Protein AF-0000000068949294 (afdb_homodimer)

Radius of gyration: 18.14 Å; Cα contacts (8 Å, |Δi|>4): 669; chains: 2; bounding box: 39×57×38 Å

Nearest PDB structures (foldseek):
  4mh4-assembly1_B  TM=9.906E-01  e=3.323E-23  Burkholderia cenocepacia J2315
  1n2f-assembly1_B  TM=9.267E-01  e=1.256E-17  Pseudomonas aeruginosa PAO1
  6ecy-assembly1_B  TM=9.446E-01  e=4.422E-17  Chromobacterium violaceum ATCC 12472
  6ebg-assembly2_C  TM=9.477E-01  e=6.452E-17  Chromobacterium violaceum
  1zb9-assembly1_B  TM=9.208E-01  e=2.509E-17  Xylella fastidiosa 9a5c

Secondary structure (DSSP, 8-state):
-PPPSEEEEEEEEEEE--SSSEEEEETTSS-EEEE--TTS--SSB-HHHHHHHHHHHHHHHHHHHHHHHHT-PPPTT-EEEEEEEEEEETTEEEEEEEEEEE-TTS-HHHHHHHHHHHHHH-HHHHHHTTTSEEEEEE-/-PPPSEEEEEEEEEEE--SSSEEEEETTSS-EEEE--TTS--SSB-HHHHHHHHHHHHHHHHHHHHHHHHT-PPPTT-EEEEEEEEEEETTEEEEEEEEEEE-TTS-HHHHHHHHHHHHHH-HHHHHHTTTSEEEEEE-

Structure (mmCIF, N/CA/C/O backbone):
data_AF-000000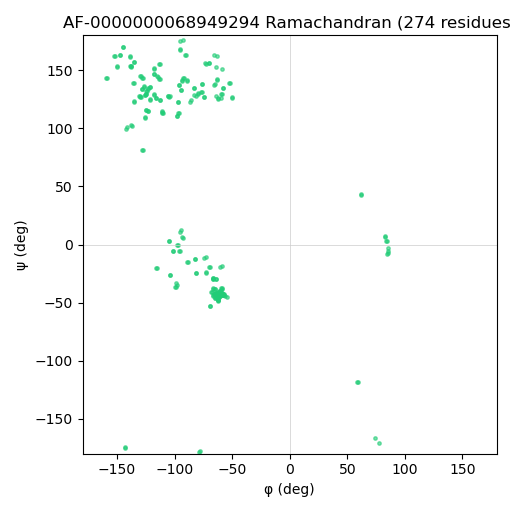0068949294-model_v1
#
loop_
_entity.id
_entity.type
_entity.pdbx_description
1 polymer 'Organic hydroperoxide resistance protein'
#
loop_
_atom_site.group_PDB
_atom_site.id
_atom_site.type_symbol
_atom_site.label_atom_id
_atom_site.label_alt_id
_atom_site.label_comp_id
_atom_site.label_asym_id
_atom_site.label_entity_id
_atom_site.label_seq_id
_atom_site.pdbx_PDB_ins_code
_atom_site.Cartn_x
_atom_site.Cartn_y
_atom_site.Cartn_z
_atom_site.occupancy
_atom_site.B_iso_or_equiv
_atom_site.auth_seq_id
_atom_site.auth_comp_id
_atom_site.auth_asym_id
_atom_site.auth_atom_id
_atom_site.pdbx_PDB_model_num
ATOM 1 N N . MET A 1 1 ? -5.824 -8.359 17.047 1 77.94 1 MET A N 1
ATOM 2 C CA . MET A 1 1 ? -6.164 -7.301 16.094 1 77.94 1 MET A CA 1
ATOM 3 C C . MET A 1 1 ? -7.594 -6.812 16.312 1 77.94 1 MET A C 1
ATOM 5 O O . MET A 1 1 ? -8.5 -7.617 16.531 1 77.94 1 MET A O 1
ATOM 9 N N . THR A 1 2 ? -7.684 -5.48 16.234 1 83.62 2 THR A N 1
ATOM 10 C CA . THR A 1 2 ? -9.008 -4.887 16.406 1 83.62 2 THR A CA 1
ATOM 11 C C . THR A 1 2 ? -9.844 -5.066 15.148 1 83.62 2 THR A C 1
ATOM 13 O O . THR A 1 2 ? -9.328 -4.945 14.039 1 83.62 2 THR A O 1
ATOM 16 N N . ARG A 1 3 ? -11.102 -5.406 15.398 1 90.62 3 ARG A N 1
ATOM 17 C CA . ARG A 1 3 ? -11.992 -5.633 14.266 1 90.62 3 ARG A CA 1
ATOM 18 C C . ARG A 1 3 ? -12.766 -4.367 13.914 1 90.62 3 ARG A C 1
ATOM 20 O O . ARG A 1 3 ? -13.203 -3.631 14.805 1 90.62 3 ARG A O 1
ATOM 27 N N . ILE A 1 4 ? -12.914 -4.168 12.625 1 96.75 4 ILE A N 1
ATOM 28 C CA . ILE A 1 4 ? -13.711 -3.055 12.125 1 96.75 4 ILE A CA 1
ATOM 29 C C . ILE A 1 4 ? -15.172 -3.252 12.516 1 96.75 4 ILE A C 1
ATOM 31 O O . ILE A 1 4 ? -15.727 -4.34 12.344 1 96.75 4 ILE A O 1
ATOM 35 N N . GLU A 1 5 ? -15.859 -2.166 12.961 1 97.38 5 GLU A N 1
ATOM 36 C CA . GLU A 1 5 ? -17.266 -2.18 13.336 1 97.38 5 GLU A CA 1
ATOM 37 C C . GLU A 1 5 ? -18.141 -1.628 12.219 1 97.38 5 GLU A C 1
ATOM 39 O O . GLU A 1 5 ? -19.297 -2.031 12.07 1 97.38 5 GLU A O 1
ATOM 44 N N . LYS A 1 6 ? -17.656 -0.661 11.547 1 98 6 LYS A N 1
ATOM 45 C CA . LYS A 1 6 ? -18.359 -0.013 10.445 1 98 6 LYS A CA 1
ATOM 46 C C . LYS A 1 6 ? -17.438 0.205 9.25 1 98 6 LYS A C 1
ATOM 48 O O . LYS A 1 6 ? -16.391 0.867 9.375 1 98 6 LYS A O 1
ATOM 53 N N . VAL A 1 7 ? -17.797 -0.333 8.094 1 98.25 7 VAL A N 1
ATOM 54 C CA . VAL A 1 7 ? -17.047 -0.08 6.867 1 98.25 7 VAL A CA 1
ATOM 55 C C . VAL A 1 7 ? -17.469 1.253 6.262 1 98.25 7 VAL A C 1
ATOM 57 O O . VAL A 1 7 ? -18.672 1.501 6.078 1 98.25 7 VAL A O 1
ATOM 60 N N . LEU A 1 8 ? -16.516 2.127 5.965 1 98.06 8 LEU A N 1
ATOM 61 C CA . LEU A 1 8 ? -16.797 3.441 5.395 1 98.06 8 LEU A CA 1
ATOM 62 C C . LEU A 1 8 ? -16.625 3.426 3.879 1 98.06 8 LEU A C 1
ATOM 64 O O . LEU A 1 8 ? -17.297 4.176 3.168 1 98.06 8 LEU A O 1
ATOM 68 N N . TYR A 1 9 ? -15.734 2.697 3.42 1 98.25 9 TYR A N 1
ATOM 69 C CA . TYR A 1 9 ? -15.375 2.643 2.008 1 98.25 9 TYR A CA 1
ATOM 70 C C . TYR A 1 9 ? -14.648 1.344 1.68 1 98.25 9 TYR A C 1
ATOM 72 O O . TYR A 1 9 ? -13.914 0.809 2.512 1 98.25 9 TYR A O 1
ATOM 80 N N . THR A 1 10 ? -14.891 0.761 0.491 1 98.75 10 THR A N 1
ATOM 81 C CA . THR A 1 10 ? -14.141 -0.385 -0.011 1 98.75 10 THR A CA 1
ATOM 82 C C . THR A 1 10 ? -13.508 -0.067 -1.362 1 98.75 10 THR A C 1
ATOM 84 O O . THR A 1 10 ? -14.211 0.211 -2.334 1 98.75 10 THR A O 1
ATOM 87 N N . GLY A 1 11 ? -12.195 -0.037 -1.401 1 98.5 11 GLY A N 1
ATOM 88 C CA . GLY A 1 11 ? -11.5 -0.009 -2.68 1 98.5 11 GLY A CA 1
ATOM 89 C C . GLY A 1 11 ? -11.469 -1.36 -3.369 1 98.5 11 GLY A C 1
ATOM 90 O O . GLY A 1 11 ? -11.164 -2.377 -2.738 1 98.5 11 GLY A O 1
ATOM 91 N N . LYS A 1 12 ? -11.805 -1.44 -4.613 1 98.62 12 LYS A N 1
ATOM 92 C CA . LYS A 1 12 ? -11.828 -2.678 -5.387 1 98.62 12 LYS A CA 1
ATOM 93 C C . LYS A 1 12 ? -10.977 -2.557 -6.648 1 98.62 12 LYS A C 1
ATOM 95 O O . LYS A 1 12 ? -11.133 -1.61 -7.418 1 98.62 12 LYS A O 1
ATOM 100 N N . VAL A 1 13 ? -10.094 -3.551 -6.824 1 98.31 13 VAL A N 1
ATOM 101 C CA . VAL A 1 13 ? -9.258 -3.535 -8.016 1 98.31 13 VAL A CA 1
ATOM 102 C C . VAL A 1 13 ? -9.148 -4.945 -8.594 1 98.31 13 VAL A C 1
ATOM 104 O O . VAL A 1 13 ? -9.336 -5.93 -7.875 1 98.31 13 VAL A O 1
ATOM 107 N N . HIS A 1 14 ? -8.914 -5.004 -9.844 1 97.75 14 HIS A N 1
ATOM 108 C CA . HIS A 1 14 ? -8.562 -6.219 -10.57 1 97.75 14 HIS A CA 1
ATOM 109 C C . HIS A 1 14 ? -7.152 -6.117 -11.156 1 97.75 14 HIS A C 1
ATOM 111 O O . HIS A 1 14 ? -6.812 -5.125 -11.797 1 97.75 14 HIS A O 1
ATOM 117 N N . ILE A 1 15 ? -6.355 -7.117 -10.828 1 95.75 15 ILE A N 1
ATOM 118 C CA . ILE A 1 15 ? -4.996 -7.156 -11.359 1 95.75 15 ILE A CA 1
ATOM 119 C C . ILE A 1 15 ? -4.777 -8.469 -12.109 1 95.75 15 ILE A C 1
ATOM 121 O O . ILE A 1 15 ? -5.094 -9.547 -11.594 1 95.75 15 ILE A O 1
ATOM 125 N N . SER A 1 16 ? -4.238 -8.391 -13.188 1 91.38 16 SER A N 1
ATOM 126 C CA . SER A 1 16 ? -3.898 -9.578 -13.961 1 91.38 16 SER A CA 1
ATOM 127 C C . SER A 1 16 ? -2.404 -9.641 -14.258 1 91.38 16 SER A C 1
ATOM 129 O O . SER A 1 16 ? -1.75 -8.602 -14.383 1 91.38 16 SER A O 1
ATOM 131 N N . ALA A 1 17 ? -1.779 -10.789 -14.109 1 72.12 17 ALA A N 1
ATOM 132 C CA . ALA A 1 17 ? -0.362 -11.055 -14.344 1 72.12 17 ALA A CA 1
ATOM 133 C C . ALA A 1 17 ? -0.054 -11.102 -15.836 1 72.12 17 ALA A C 1
ATOM 135 O O . ALA A 1 17 ? 1.113 -11.133 -16.234 1 72.12 17 ALA A O 1
ATOM 136 N N . GLY A 1 18 ? -1.081 -11.141 -16.641 1 59.66 18 GLY A N 1
ATOM 137 C CA . GLY A 1 18 ? -0.843 -11.523 -18.016 1 59.66 18 GLY A CA 1
ATOM 138 C C . GLY A 1 18 ? 0.032 -10.539 -18.766 1 59.66 18 GLY A C 1
ATOM 139 O O . GLY A 1 18 ? -0.168 -9.328 -18.672 1 59.66 18 GLY A O 1
ATOM 140 N N . GLY A 1 19 ? 1.195 -11.156 -19.438 1 49.06 19 GLY A N 1
ATOM 141 C CA . GLY A 1 19 ? 2.32 -10.688 -20.234 1 49.06 19 GLY A CA 1
ATOM 142 C C . GLY A 1 19 ? 3.416 -10.055 -19.406 1 49.06 19 GLY A C 1
ATOM 143 O O . GLY A 1 19 ? 3.598 -10.398 -18.234 1 49.06 19 GLY A O 1
ATOM 144 N N . ARG A 1 20 ? 4.469 -9.398 -19.938 1 46.19 20 ARG A N 1
ATOM 145 C CA . ARG A 1 20 ? 5.66 -8.758 -19.391 1 46.19 20 ARG A CA 1
ATOM 146 C C . ARG A 1 20 ? 5.285 -7.648 -18.422 1 46.19 20 ARG A C 1
ATOM 148 O O . ARG A 1 20 ? 6.07 -7.309 -17.531 1 46.19 20 ARG A O 1
ATOM 155 N N . ASP A 1 21 ? 4.039 -7.18 -18.516 1 62.72 21 ASP A N 1
ATOM 156 C CA . ASP A 1 21 ? 3.584 -5.988 -17.812 1 62.72 21 ASP A CA 1
ATOM 157 C C . ASP A 1 21 ? 2.152 -6.164 -17.312 1 62.72 21 ASP A C 1
ATOM 159 O O . ASP A 1 21 ? 1.275 -6.594 -18.062 1 62.72 21 ASP A O 1
ATOM 163 N N . GLY A 1 22 ? 1.917 -6.527 -15.891 1 84.19 22 GLY A N 1
ATOM 164 C CA . GLY A 1 22 ? 0.588 -6.613 -15.305 1 84.19 22 GLY A CA 1
ATOM 165 C C . GLY A 1 22 ? -0.19 -5.316 -15.398 1 84.19 22 GLY A C 1
ATOM 166 O O . GLY A 1 22 ? 0.357 -4.285 -15.797 1 84.19 22 GLY A O 1
ATOM 167 N N . GLU A 1 23 ? -1.441 -5.496 -15.461 1 93.19 23 GLU A N 1
ATOM 168 C CA . GLU A 1 23 ? -2.326 -4.332 -15.445 1 93.19 23 GLU A CA 1
ATOM 169 C C . GLU A 1 23 ? -3.242 -4.359 -14.219 1 93.19 23 GLU A C 1
ATOM 171 O O . GLU A 1 23 ? -3.617 -5.43 -13.742 1 93.19 23 GLU A O 1
ATOM 176 N N . ALA A 1 24 ? -3.502 -3.186 -13.789 1 95.88 24 ALA A N 1
ATOM 177 C CA . ALA A 1 24 ? -4.41 -3.016 -12.656 1 95.88 24 ALA A CA 1
ATOM 178 C C . ALA A 1 24 ? -5.539 -2.045 -13 1 95.88 24 ALA A C 1
ATOM 180 O O . ALA A 1 24 ? -5.297 -0.992 -13.602 1 95.88 24 ALA A O 1
ATOM 181 N N . HIS A 1 25 ? -6.746 -2.414 -12.617 1 96.88 25 HIS A N 1
ATOM 182 C CA . HIS A 1 25 ? -7.914 -1.568 -12.836 1 96.88 25 HIS A CA 1
ATOM 183 C C . HIS A 1 25 ? -8.805 -1.528 -11.594 1 96.88 25 HIS A C 1
ATOM 185 O O . HIS A 1 25 ? -9.008 -2.553 -10.938 1 96.88 25 HIS A O 1
ATOM 191 N N . SER A 1 26 ? -9.266 -0.332 -11.359 1 97.81 26 SER A N 1
ATOM 192 C CA . SER A 1 26 ? -10.281 -0.23 -10.312 1 97.81 26 SER A CA 1
ATOM 193 C C . SER A 1 26 ? -11.688 -0.366 -10.898 1 97.81 26 SER A C 1
ATOM 195 O O . SER A 1 26 ? -11.883 -0.196 -12.102 1 97.81 26 SER A O 1
ATOM 197 N N . ASP A 1 27 ? -12.617 -0.625 -10.039 1 96.94 27 ASP A N 1
ATOM 198 C CA . ASP A 1 27 ? -13.992 -0.849 -10.469 1 96.94 27 ASP A CA 1
ATOM 199 C C . ASP A 1 27 ? -14.656 0.458 -10.906 1 96.94 27 ASP A C 1
ATOM 201 O O . ASP A 1 27 ? -15.578 0.452 -11.727 1 96.94 27 ASP A O 1
ATOM 205 N N . ASP A 1 28 ? -14.164 1.576 -10.414 1 96.44 28 ASP A N 1
ATOM 206 C CA . ASP A 1 28 ? -14.773 2.865 -10.719 1 96.44 28 ASP A CA 1
ATOM 207 C C . ASP A 1 28 ? -14.039 3.568 -11.859 1 96.44 28 ASP A C 1
ATOM 209 O O . ASP A 1 28 ? -14.352 4.715 -12.195 1 96.44 28 ASP A O 1
ATOM 213 N N . GLY A 1 29 ? -12.992 2.932 -12.383 1 95.38 29 GLY A N 1
ATOM 214 C CA . GLY A 1 29 ? -12.297 3.449 -13.547 1 95.38 29 GLY A CA 1
ATOM 215 C C . GLY A 1 29 ? -11.273 4.52 -13.211 1 95.38 29 GLY A C 1
ATOM 216 O O . GLY A 1 29 ? -10.633 5.078 -14.094 1 95.38 29 GLY A O 1
ATOM 217 N N . ARG A 1 30 ? -11 4.801 -11.938 1 95.38 30 ARG A N 1
ATOM 218 C CA . ARG A 1 30 ? -10.133 5.898 -11.531 1 95.38 30 ARG A CA 1
ATOM 219 C C . ARG A 1 30 ? -8.68 5.445 -11.453 1 95.38 30 ARG A C 1
ATOM 221 O O . ARG A 1 30 ? -7.77 6.273 -11.359 1 95.38 30 ARG A O 1
ATOM 228 N N . LEU A 1 31 ? -8.508 4.199 -11.453 1 96.56 31 LEU A N 1
ATOM 229 C CA . LEU A 1 31 ? -7.172 3.619 -11.461 1 96.56 31 LEU A CA 1
ATOM 230 C C . LEU A 1 31 ? -7 2.656 -12.625 1 96.56 31 LEU A C 1
ATOM 232 O O . LEU A 1 31 ? -7.742 1.68 -12.75 1 96.56 31 LEU A O 1
ATOM 236 N N . ASN A 1 32 ? -6.168 2.906 -13.531 1 95.19 32 ASN A N 1
ATOM 237 C CA . ASN A 1 32 ? -5.715 2.117 -14.672 1 95.19 32 ASN A CA 1
ATOM 238 C C . ASN A 1 32 ? -4.203 2.221 -14.859 1 95.19 32 ASN A C 1
ATOM 240 O O . ASN A 1 32 ? -3.709 3.203 -15.414 1 95.19 32 ASN A O 1
ATOM 244 N N . LEU A 1 33 ? -3.498 1.178 -14.438 1 95.69 33 LEU A N 1
ATOM 245 C CA . LEU A 1 33 ? -2.043 1.26 -14.367 1 95.69 33 LEU A CA 1
ATOM 246 C C . LEU A 1 33 ? -1.396 0.065 -15.055 1 95.69 33 LEU A C 1
ATOM 248 O O . LEU A 1 33 ? -1.912 -1.054 -14.984 1 95.69 33 LEU A O 1
ATOM 252 N N . GLN A 1 34 ? -0.267 0.411 -15.648 1 94.31 34 GLN A N 1
ATOM 253 C CA . GLN A 1 34 ? 0.662 -0.652 -16.016 1 94.31 34 GLN A CA 1
ATOM 254 C C . GLN A 1 34 ? 1.635 -0.953 -14.883 1 94.31 34 GLN A C 1
ATOM 256 O O . GLN A 1 34 ? 2.121 -0.037 -14.211 1 94.31 34 GLN A O 1
ATOM 261 N N . LEU A 1 35 ? 1.891 -2.205 -14.742 1 95.31 35 LEU A N 1
ATOM 262 C CA . LEU A 1 35 ? 2.797 -2.619 -13.68 1 95.31 35 LEU A CA 1
ATOM 263 C C . LEU A 1 35 ? 4.07 -3.227 -14.258 1 95.31 35 LEU A C 1
ATOM 265 O O . LEU A 1 35 ? 4.043 -3.844 -15.32 1 95.31 35 LEU A O 1
ATOM 269 N N . SER A 1 36 ? 5.148 -2.979 -13.594 1 93.69 36 SER A N 1
ATOM 270 C CA . SER A 1 36 ? 6.441 -3.572 -13.914 1 93.69 36 SER A CA 1
ATOM 271 C C . SER A 1 36 ? 7.18 -4 -12.648 1 93.69 36 SER A C 1
ATOM 273 O O . SER A 1 36 ? 6.988 -3.414 -11.586 1 93.69 36 SER A O 1
ATOM 275 N N . SER A 1 37 ? 8.016 -4.969 -12.812 1 92.88 37 SER A N 1
ATOM 276 C CA . SER A 1 37 ? 8.82 -5.418 -11.688 1 92.88 37 SER A CA 1
ATOM 277 C C . SER A 1 37 ? 9.75 -4.309 -11.195 1 92.88 37 SER A C 1
ATOM 279 O O . SER A 1 37 ? 10.328 -3.574 -12 1 92.88 37 SER A O 1
ATOM 281 N N . PRO A 1 38 ? 9.914 -4.234 -9.922 1 93.31 38 PRO A N 1
ATOM 282 C CA . PRO A 1 38 ? 10.828 -3.221 -9.398 1 93.31 38 PRO A CA 1
ATOM 283 C C . PRO A 1 38 ? 12.242 -3.355 -9.953 1 93.31 38 PRO A C 1
ATOM 285 O O . PRO A 1 38 ? 12.781 -4.465 -10.039 1 93.31 38 PRO A O 1
ATOM 288 N N . GLY A 1 39 ? 12.781 -2.24 -10.336 1 89.5 39 GLY A N 1
ATOM 289 C CA . GLY A 1 39 ? 14.172 -2.217 -10.773 1 89.5 39 GLY A CA 1
ATOM 290 C C . GLY A 1 39 ? 14.344 -2.566 -12.242 1 89.5 39 GLY A C 1
ATOM 291 O O . GLY A 1 39 ? 15.461 -2.564 -12.758 1 89.5 39 GLY A O 1
ATOM 292 N N . THR A 1 40 ? 13.266 -2.939 -12.891 1 90.5 40 THR A N 1
ATOM 293 C CA . THR A 1 40 ? 13.359 -3.268 -14.305 1 90.5 40 THR A CA 1
ATOM 294 C C . THR A 1 40 ? 13.047 -2.045 -15.164 1 90.5 40 THR A C 1
ATOM 296 O O . THR A 1 40 ? 12.727 -0.978 -14.641 1 90.5 40 THR A O 1
ATOM 299 N N . LYS A 1 41 ? 13.195 -2.238 -16.516 1 88.69 41 LYS A N 1
ATOM 300 C CA . LYS A 1 41 ? 13.031 -1.107 -17.438 1 88.69 41 LYS A CA 1
ATOM 301 C C . LYS A 1 41 ? 11.617 -1.053 -18 1 88.69 41 LYS A C 1
ATOM 303 O O . LYS A 1 41 ? 11.344 -0.309 -18.938 1 88.69 41 LYS A O 1
ATOM 308 N N . GLY A 1 42 ? 10.758 -1.807 -17.469 1 88.88 42 GLY A N 1
ATOM 309 C CA . GLY A 1 42 ? 9.383 -1.773 -17.953 1 88.88 42 GLY A CA 1
ATOM 310 C C . GLY A 1 42 ? 8.711 -0.432 -17.734 1 88.88 42 GLY A C 1
ATOM 311 O O . GLY A 1 42 ? 9.141 0.359 -16.891 1 88.88 42 GLY A O 1
ATOM 312 N N . PRO A 1 43 ? 7.684 -0.162 -18.391 1 90.06 43 PRO A N 1
ATOM 313 C CA . PRO A 1 43 ? 7.055 1.161 -18.391 1 90.06 43 PRO A CA 1
ATOM 314 C C . PRO A 1 43 ? 6.148 1.382 -17.188 1 90.06 43 PRO A C 1
ATOM 316 O O . PRO A 1 43 ? 5.754 2.518 -16.906 1 90.06 43 PRO A O 1
ATOM 319 N N . GLY A 1 44 ? 5.836 0.426 -16.484 1 94.5 44 GLY A N 1
ATOM 320 C CA . GLY A 1 44 ? 4.816 0.545 -15.461 1 94.5 44 GLY A CA 1
ATOM 321 C C . GLY A 1 44 ? 5.383 0.833 -14.086 1 94.5 44 GLY A C 1
ATOM 322 O O . GLY A 1 44 ? 6.602 0.796 -13.891 1 94.5 44 GLY A O 1
ATOM 323 N N . THR A 1 45 ? 4.512 1.203 -13.164 1 96.5 45 THR A N 1
ATOM 324 C CA . THR A 1 45 ? 4.875 1.367 -11.758 1 96.5 45 THR A CA 1
ATOM 325 C C . THR A 1 45 ? 4.973 0.012 -11.062 1 96.5 45 THR A C 1
ATOM 327 O O . THR A 1 45 ? 4.859 -1.032 -11.711 1 96.5 45 THR A O 1
ATOM 330 N N . ASN A 1 46 ? 5.254 0.074 -9.727 1 96.69 46 ASN A N 1
ATOM 331 C CA . ASN A 1 46 ? 5.508 -1.152 -8.977 1 96.69 46 ASN A CA 1
ATOM 332 C C . ASN A 1 46 ? 4.973 -1.06 -7.551 1 96.69 46 ASN A C 1
ATOM 334 O O . ASN A 1 46 ? 4.547 0.01 -7.109 1 96.69 46 ASN A O 1
ATOM 338 N N . PRO A 1 47 ? 4.953 -2.174 -6.809 1 97.94 47 PRO A N 1
ATOM 339 C CA . PRO A 1 47 ? 4.336 -2.211 -5.48 1 97.94 47 PRO A CA 1
ATOM 340 C C . PRO A 1 47 ? 4.973 -1.22 -4.508 1 97.94 47 PRO A C 1
ATOM 342 O O . PRO A 1 47 ? 4.273 -0.628 -3.682 1 97.94 47 PRO A O 1
ATOM 345 N N . GLU A 1 48 ? 6.285 -1.013 -4.543 1 98.69 48 GLU A N 1
ATOM 346 C CA . GLU A 1 48 ? 6.957 -0.121 -3.604 1 98.69 48 GLU A CA 1
ATOM 347 C C . GLU A 1 48 ? 6.512 1.325 -3.801 1 98.69 48 GLU A C 1
ATOM 349 O O . GLU A 1 48 ? 6.238 2.033 -2.83 1 98.69 48 GLU A O 1
ATOM 354 N N . GLN A 1 49 ? 6.41 1.731 -5.098 1 98.56 49 GLN A N 1
ATOM 355 C CA . GLN A 1 49 ? 5.918 3.072 -5.402 1 98.56 49 GLN A CA 1
ATOM 356 C C . GLN A 1 49 ? 4.449 3.221 -5.012 1 98.56 49 GLN A C 1
ATOM 358 O O . GLN A 1 49 ? 4.035 4.273 -4.523 1 98.56 49 GLN A O 1
ATOM 363 N N . LEU A 1 50 ? 3.686 2.182 -5.215 1 98.5 50 LEU A N 1
ATOM 364 C CA . LEU A 1 50 ? 2.264 2.223 -4.891 1 98.5 50 LEU A CA 1
ATOM 365 C C . LEU A 1 50 ? 2.057 2.301 -3.381 1 98.5 50 LEU A C 1
ATOM 367 O O . LEU A 1 50 ? 1.192 3.041 -2.906 1 98.5 50 LEU A O 1
ATOM 371 N N . LEU A 1 51 ? 2.838 1.556 -2.568 1 98.69 51 LEU A N 1
ATOM 372 C CA . LEU A 1 51 ? 2.764 1.657 -1.115 1 98.69 51 LEU A CA 1
ATOM 373 C C . LEU A 1 51 ? 3.156 3.055 -0.647 1 98.69 51 LEU A C 1
ATOM 375 O O . LEU A 1 51 ? 2.465 3.654 0.178 1 98.69 51 LEU A O 1
ATOM 379 N N . ALA A 1 52 ? 4.246 3.564 -1.236 1 98.69 52 ALA A N 1
ATOM 380 C CA . ALA A 1 52 ? 4.699 4.91 -0.894 1 98.69 52 ALA A CA 1
ATOM 381 C C . ALA A 1 52 ? 3.604 5.941 -1.158 1 98.69 52 ALA A C 1
ATOM 383 O O . ALA A 1 52 ? 3.367 6.828 -0.336 1 98.69 52 ALA A O 1
ATOM 384 N N . THR A 1 53 ? 2.941 5.812 -2.254 1 97.94 53 THR A N 1
ATOM 385 C CA . THR A 1 53 ? 1.919 6.77 -2.664 1 97.94 53 THR A CA 1
ATOM 386 C C . THR A 1 53 ? 0.703 6.688 -1.746 1 9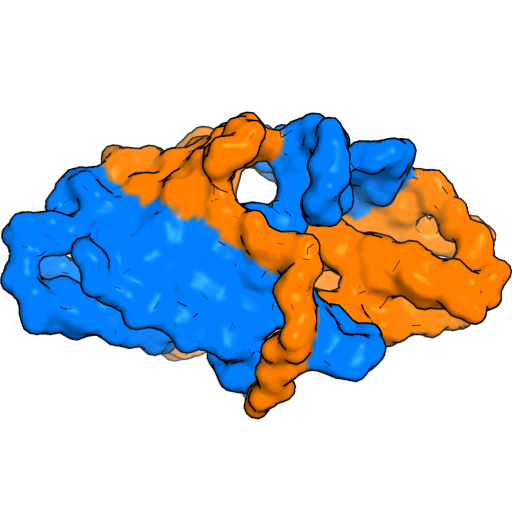7.94 53 THR A C 1
ATOM 388 O O . THR A 1 53 ? 0.278 7.695 -1.178 1 97.94 53 THR A O 1
ATOM 391 N N . GLY A 1 54 ? 0.169 5.473 -1.574 1 97.69 54 GLY A N 1
ATOM 392 C CA . GLY A 1 54 ? -1.008 5.297 -0.738 1 97.69 54 GLY A CA 1
ATOM 393 C C . GLY A 1 54 ? -0.788 5.727 0.7 1 97.69 54 GLY A C 1
ATOM 394 O O . GLY A 1 54 ? -1.633 6.402 1.287 1 97.69 54 GLY A O 1
ATOM 395 N N . TRP A 1 55 ? 0.378 5.363 1.228 1 98.06 55 TRP A N 1
ATOM 396 C CA . TRP A 1 55 ? 0.706 5.695 2.609 1 98.06 55 TRP A CA 1
ATOM 397 C C . TRP A 1 55 ? 0.853 7.203 2.785 1 98.06 55 TRP A C 1
ATOM 399 O O . TRP A 1 55 ? 0.315 7.781 3.734 1 98.06 55 TRP A O 1
ATOM 409 N N . SER A 1 56 ? 1.53 7.824 1.847 1 97.38 56 SER A N 1
ATOM 410 C CA . SER A 1 56 ? 1.729 9.266 1.929 1 97.38 56 SER A CA 1
ATOM 411 C C . SER A 1 56 ? 0.4 10.008 1.878 1 97.38 56 SER A C 1
ATOM 413 O O . SER A 1 56 ? 0.182 10.953 2.639 1 97.38 56 SER A O 1
ATOM 415 N N . ALA A 1 57 ? -0.479 9.602 0.991 1 95.88 57 ALA A N 1
ATOM 416 C CA . ALA A 1 57 ? -1.793 10.234 0.881 1 95.88 57 ALA A CA 1
ATOM 417 C C . ALA A 1 57 ? -2.59 10.07 2.172 1 95.88 57 ALA A C 1
ATOM 419 O O . ALA A 1 57 ? -3.182 11.031 2.668 1 95.88 57 ALA A O 1
ATOM 420 N N . CYS A 1 58 ? -2.6 8.859 2.662 1 96.56 58 CYS A N 1
ATOM 421 C CA . CYS A 1 58 ? -3.285 8.594 3.922 1 96.56 58 CYS A CA 1
ATOM 422 C C . CYS A 1 58 ? -2.684 9.414 5.055 1 96.56 58 CYS A C 1
ATOM 424 O O . CYS A 1 58 ? -3.406 9.922 5.914 1 96.56 58 CYS A O 1
ATOM 426 N N . PHE A 1 59 ? -1.36 9.531 5.098 1 97.44 59 PHE A N 1
ATOM 427 C CA . PHE A 1 59 ? -0.623 10.273 6.113 1 97.44 59 PHE A CA 1
ATOM 428 C C . PHE A 1 59 ? -0.998 11.75 6.086 1 97.44 59 PHE A C 1
ATOM 430 O O . PHE A 1 59 ? -1.231 12.352 7.133 1 97.44 59 PHE A O 1
ATOM 437 N N . ILE A 1 60 ? -1.063 12.305 4.922 1 96.56 60 ILE A N 1
ATOM 438 C CA . ILE A 1 60 ? -1.462 13.695 4.758 1 96.56 60 ILE A CA 1
ATOM 439 C C . ILE A 1 60 ? -2.887 13.891 5.27 1 96.56 60 ILE A C 1
ATOM 441 O O . ILE A 1 60 ? -3.182 14.883 5.941 1 96.56 60 ILE A O 1
ATOM 445 N N . GLY A 1 61 ? -3.752 12.922 4.949 1 95.12 61 GLY A N 1
ATOM 446 C CA . GLY A 1 61 ? -5.094 12.977 5.508 1 95.12 61 GLY A CA 1
ATOM 447 C C . GLY A 1 61 ? -5.105 12.961 7.023 1 95.12 61 GLY A C 1
ATOM 448 O O . GLY A 1 61 ? -5.863 13.711 7.648 1 95.12 61 GLY A O 1
ATOM 449 N N . ALA A 1 62 ? -4.285 12.125 7.605 1 96.25 62 ALA A N 1
ATOM 450 C CA . ALA A 1 62 ? -4.188 12.031 9.062 1 96.25 62 ALA A CA 1
ATOM 451 C C . ALA A 1 62 ? -3.654 13.336 9.656 1 96.25 62 ALA A C 1
ATOM 453 O O . ALA A 1 62 ? -4.098 13.758 10.727 1 96.25 62 ALA A O 1
ATOM 454 N N . ILE A 1 63 ? -2.697 13.953 8.961 1 97 63 ILE A N 1
ATOM 455 C CA . ILE A 1 63 ? -2.217 15.258 9.398 1 97 63 ILE A CA 1
ATOM 456 C C . ILE A 1 63 ? -3.367 16.266 9.375 1 97 63 ILE A C 1
ATOM 458 O O . ILE A 1 63 ? -3.516 17.062 10.305 1 97 63 ILE A O 1
ATOM 462 N N . GLY A 1 64 ? -4.176 16.234 8.305 1 95.5 64 GLY A N 1
ATOM 463 C CA . GLY A 1 64 ? -5.328 17.125 8.219 1 95.5 64 GLY A CA 1
ATOM 464 C C . GLY A 1 64 ? -6.289 16.969 9.383 1 95.5 64 GLY A C 1
ATOM 465 O O . GLY A 1 64 ? -6.754 17.953 9.953 1 95.5 64 GLY A O 1
ATOM 466 N N . LEU A 1 65 ? -6.559 15.773 9.75 1 95.62 65 LEU A N 1
ATOM 467 C CA . LEU A 1 65 ? -7.457 15.5 10.875 1 95.62 65 LEU A CA 1
ATOM 468 C C . LEU A 1 65 ? -6.859 16.016 12.18 1 95.62 65 LEU A C 1
ATOM 470 O O . LEU A 1 65 ? -7.562 16.625 12.984 1 95.62 65 LEU A O 1
ATOM 474 N N . ALA A 1 66 ? -5.629 15.734 12.391 1 97.12 66 ALA A N 1
ATOM 475 C CA . ALA A 1 66 ? -4.941 16.203 13.586 1 97.12 66 ALA A CA 1
ATOM 476 C C . ALA A 1 66 ? -4.957 17.734 13.672 1 97.12 66 ALA A C 1
ATOM 478 O O . ALA A 1 66 ? -5.203 18.297 14.734 1 97.12 66 ALA A O 1
ATOM 479 N N . ALA A 1 67 ? -4.695 18.344 12.539 1 97.56 67 ALA A N 1
ATOM 480 C CA . ALA A 1 67 ? -4.668 19.797 12.477 1 97.56 67 ALA A CA 1
ATOM 481 C C . ALA A 1 67 ? -6.031 20.391 12.836 1 97.56 67 ALA A C 1
ATOM 483 O O . ALA A 1 67 ? -6.109 21.406 13.531 1 97.56 67 ALA A O 1
ATOM 484 N N . GLY A 1 68 ? -7.059 19.797 12.297 1 97.25 68 GLY A N 1
ATOM 485 C CA . GLY A 1 68 ? -8.398 20.219 12.664 1 97.25 68 GLY A CA 1
ATOM 486 C C . GLY A 1 68 ? -8.656 20.188 14.156 1 97.25 68 GLY A C 1
ATOM 487 O O . GLY A 1 68 ? -9.164 21.141 14.734 1 97.25 68 GLY A O 1
ATOM 488 N N . LYS A 1 69 ? -8.258 19.141 14.805 1 96.75 69 LYS A N 1
ATOM 489 C CA . LYS A 1 69 ? -8.445 18.953 16.25 1 96.75 69 LYS A CA 1
ATOM 490 C C . LYS A 1 69 ? -7.621 19.953 17.047 1 96.75 69 LYS A C 1
ATOM 492 O O . LYS A 1 69 ? -8.031 20.391 18.125 1 96.75 69 LYS A O 1
ATOM 497 N N . MET A 1 70 ? -6.508 20.344 16.469 1 96.75 70 MET A N 1
ATOM 498 C CA . MET A 1 70 ? -5.582 21.234 17.156 1 96.75 70 MET A CA 1
ATOM 499 C C . MET A 1 70 ? -5.824 22.688 16.75 1 96.75 70 MET A C 1
ATOM 501 O O . MET A 1 70 ? -5.125 23.594 17.203 1 96.75 70 MET A O 1
ATOM 505 N N . ASN A 1 71 ? -6.734 22.875 15.773 1 97.12 71 ASN A N 1
ATOM 506 C CA . ASN A 1 71 ? -7.051 24.203 15.258 1 97.12 71 ASN A CA 1
ATOM 507 C C . ASN A 1 71 ? -5.828 24.859 14.633 1 97.12 71 ASN A C 1
ATOM 509 O O . ASN A 1 71 ? -5.512 26.016 14.938 1 97.12 71 ASN A O 1
ATOM 513 N N . VAL A 1 72 ? -5.117 24.109 13.891 1 97 72 VAL A N 1
ATOM 514 C CA . VAL A 1 72 ? -3.955 24.578 13.133 1 97 72 VAL A CA 1
ATOM 515 C C . VAL A 1 72 ? -4.305 24.672 11.648 1 97 72 VAL A C 1
ATOM 517 O O . VAL A 1 72 ? -4.863 23.734 11.078 1 97 72 VAL A O 1
ATOM 520 N N . LYS A 1 73 ? -4.035 25.828 11.07 1 95.88 73 LYS A N 1
ATOM 521 C CA . LYS A 1 73 ? -4.168 25.953 9.617 1 95.88 73 LYS A CA 1
ATOM 522 C C . LYS A 1 73 ? -2.951 25.375 8.906 1 95.88 73 LYS A C 1
ATOM 524 O O . LYS A 1 73 ? -1.816 25.766 9.18 1 95.88 73 LYS A O 1
ATOM 529 N N . LEU A 1 74 ? -3.209 24.531 7.938 1 95.31 74 LEU A N 1
ATOM 530 C CA . LEU A 1 74 ? -2.113 23.875 7.234 1 95.31 74 LEU A CA 1
ATOM 531 C C . LEU A 1 74 ? -1.703 24.672 6 1 95.31 74 LEU A C 1
ATOM 533 O O . LEU A 1 74 ? -2.553 25.25 5.32 1 95.31 74 LEU A O 1
ATOM 537 N N . PRO A 1 75 ? -0.47 24.688 5.734 1 93.88 75 PRO A N 1
ATOM 538 C CA . PRO A 1 75 ? -0.017 25.344 4.504 1 93.88 75 PRO A CA 1
ATOM 539 C C . PRO A 1 75 ? -0.417 24.578 3.244 1 93.88 75 PRO A C 1
ATOM 541 O O . PRO A 1 75 ? -0.502 23.344 3.264 1 93.88 75 PRO A O 1
ATOM 544 N N . ALA A 1 76 ? -0.49 25.266 2.143 1 90.56 76 ALA A N 1
ATOM 545 C CA . ALA A 1 76 ? -0.806 24.672 0.847 1 90.56 76 ALA A CA 1
ATOM 546 C C . ALA A 1 76 ? 0.344 23.812 0.347 1 90.56 76 ALA A C 1
ATOM 548 O O . ALA A 1 76 ? 0.139 22.906 -0.469 1 90.56 76 ALA A O 1
ATOM 549 N N . GLU A 1 77 ? 1.543 24.016 0.883 1 92.62 77 GLU A N 1
ATOM 550 C CA . GLU A 1 77 ? 2.748 23.359 0.387 1 92.62 77 GLU A CA 1
ATOM 551 C C . GLU A 1 77 ? 3.023 22.062 1.151 1 92.62 77 GLU A C 1
ATOM 553 O O . GLU A 1 77 ? 4.062 21.422 0.955 1 92.62 77 GLU A O 1
ATOM 558 N N . LEU A 1 78 ? 2.137 21.656 2.035 1 96.06 78 LEU A N 1
ATOM 559 C CA . LEU A 1 78 ? 2.293 20.375 2.709 1 96.06 78 LEU A CA 1
ATOM 560 C C . LEU A 1 78 ? 2.557 19.266 1.699 1 96.06 78 LEU A C 1
ATOM 562 O O . LEU A 1 78 ? 1.841 19.141 0.702 1 96.06 78 LEU A O 1
ATOM 566 N N . SER A 1 79 ? 3.654 18.531 1.94 1 97 79 SER A N 1
ATOM 567 C CA . SER A 1 79 ? 4.02 17.438 1.029 1 97 79 SER A CA 1
ATOM 568 C C . SER A 1 79 ? 4.789 16.344 1.755 1 97 79 SER A C 1
ATOM 570 O O . SER A 1 79 ? 5.23 16.531 2.891 1 97 79 SER A O 1
ATOM 572 N N . VAL A 1 80 ? 4.836 15.234 1.157 1 97.75 80 VAL A N 1
ATOM 573 C CA . VAL A 1 80 ? 5.602 14.094 1.657 1 97.75 80 VAL A CA 1
ATOM 574 C C . VAL A 1 80 ? 6.492 13.539 0.548 1 97.75 80 VAL A C 1
ATOM 576 O O . VAL A 1 80 ? 6.031 13.32 -0.575 1 97.75 80 VAL A O 1
ATOM 579 N N . ASP A 1 81 ? 7.773 13.398 0.807 1 98.38 81 ASP A N 1
ATOM 580 C CA . ASP A 1 81 ? 8.672 12.547 0.036 1 98.38 81 ASP A CA 1
ATOM 581 C C . ASP A 1 81 ? 8.844 11.188 0.705 1 98.38 81 ASP A C 1
ATOM 583 O O . ASP A 1 81 ? 9.438 11.086 1.783 1 98.38 81 ASP A O 1
ATOM 587 N N . ALA A 1 82 ? 8.352 10.18 0.063 1 98.62 82 ALA A N 1
ATOM 588 C CA . ALA A 1 82 ? 8.383 8.852 0.664 1 98.62 82 ALA A CA 1
ATOM 589 C C . ALA A 1 82 ? 9.312 7.918 -0.105 1 98.62 82 ALA A C 1
ATOM 591 O O . ALA A 1 82 ? 9.43 8.016 -1.328 1 98.62 82 ALA A O 1
ATOM 592 N N . GLU A 1 83 ? 9.977 7.105 0.614 1 98.81 83 GLU A N 1
ATOM 593 C CA . GLU A 1 83 ? 10.812 6.027 0.091 1 98.81 83 GLU A CA 1
ATOM 594 C C . GLU A 1 83 ? 10.414 4.684 0.698 1 98.81 83 GLU A C 1
ATOM 596 O O . GLU A 1 83 ? 10.305 4.559 1.919 1 98.81 83 GLU A O 1
ATOM 601 N N . VAL A 1 84 ? 10.188 3.695 -0.119 1 98.88 84 VAL A N 1
ATOM 602 C CA . VAL A 1 84 ? 9.93 2.328 0.317 1 98.88 84 VAL A CA 1
ATOM 603 C C . VAL A 1 84 ? 10.969 1.389 -0.289 1 98.88 84 VAL A C 1
ATOM 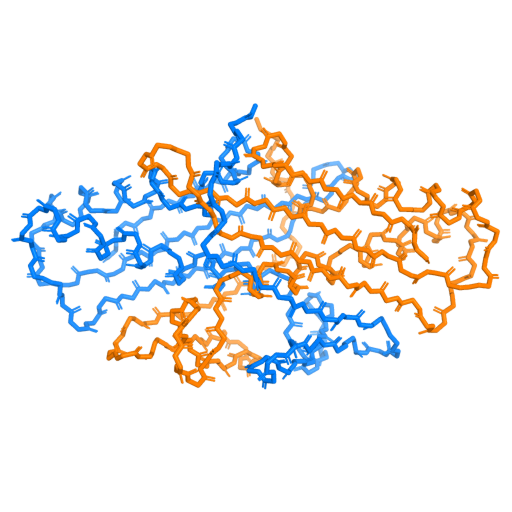605 O O . VAL A 1 84 ? 11.125 1.327 -1.511 1 98.88 84 VAL A O 1
ATOM 608 N N . ASP A 1 85 ? 11.617 0.679 0.549 1 98.75 85 ASP A N 1
ATOM 609 C CA . ASP A 1 85 ? 12.617 -0.289 0.109 1 98.75 85 ASP A CA 1
ATOM 610 C C . ASP A 1 85 ? 12.023 -1.691 0.015 1 98.75 85 ASP A C 1
ATOM 612 O O . ASP A 1 85 ? 11.242 -2.102 0.883 1 98.75 85 ASP A O 1
ATOM 616 N N . LEU A 1 86 ? 12.375 -2.326 -1.011 1 98.69 86 LEU A N 1
ATOM 617 C CA . LEU A 1 86 ? 12.375 -3.783 -1.069 1 98.69 86 LEU A CA 1
ATOM 618 C C . LEU A 1 86 ? 13.766 -4.34 -0.787 1 98.69 86 LEU A C 1
ATOM 620 O O . LEU A 1 86 ? 14.742 -3.932 -1.42 1 98.69 86 LEU A O 1
ATOM 624 N N . GLY A 1 87 ? 13.82 -5.172 0.231 1 98.06 87 GLY A N 1
ATOM 625 C CA . GLY A 1 87 ? 15.117 -5.734 0.572 1 98.06 87 GLY A CA 1
ATOM 626 C C . GLY A 1 87 ? 15.047 -7.18 1.025 1 98.06 87 GLY A C 1
ATOM 627 O O . GLY A 1 87 ? 14 -7.824 0.896 1 98.06 87 GLY A O 1
ATOM 628 N N . MET A 1 88 ? 16.281 -7.656 1.471 1 97.81 88 MET A N 1
ATOM 629 C CA . MET A 1 88 ? 16.375 -9.055 1.894 1 97.81 88 MET A CA 1
ATOM 630 C C . MET A 1 88 ? 17 -9.164 3.281 1 97.81 88 MET A C 1
ATOM 632 O O . MET A 1 88 ? 17.859 -8.359 3.643 1 97.81 88 MET A O 1
ATOM 636 N N . ALA A 1 89 ? 16.5 -10.109 4.047 1 96.44 89 ALA A N 1
ATOM 637 C CA . ALA A 1 89 ? 17.141 -10.688 5.227 1 96.44 89 ALA A CA 1
ATOM 638 C C . ALA A 1 89 ? 17.219 -12.211 5.109 1 96.44 89 ALA A C 1
ATOM 640 O O . ALA A 1 89 ? 16.203 -12.898 5.219 1 96.44 89 ALA A O 1
ATOM 641 N N . GLY A 1 90 ? 18.438 -12.734 4.926 1 95.56 90 GLY A N 1
ATOM 642 C CA . GLY A 1 90 ? 18.5 -14.117 4.48 1 95.56 90 GLY A CA 1
ATOM 643 C C . GLY A 1 90 ? 17.781 -14.359 3.164 1 95.56 90 GLY A C 1
ATOM 644 O O . GLY A 1 90 ? 18.047 -13.68 2.172 1 95.56 90 GLY A O 1
ATOM 645 N N . GLU A 1 91 ? 16.766 -15.195 3.205 1 94.88 91 GLU A N 1
ATOM 646 C CA . GLU A 1 91 ? 16.031 -15.508 1.979 1 94.88 91 GLU A CA 1
ATOM 647 C C . GLU A 1 91 ? 14.688 -14.797 1.943 1 94.88 91 GLU A C 1
ATOM 649 O O . GLU A 1 91 ? 13.914 -14.969 0.996 1 94.88 91 GLU A O 1
ATOM 654 N N . ALA A 1 92 ? 14.492 -14.016 2.953 1 96.62 92 ALA A N 1
ATOM 655 C CA . ALA A 1 92 ? 13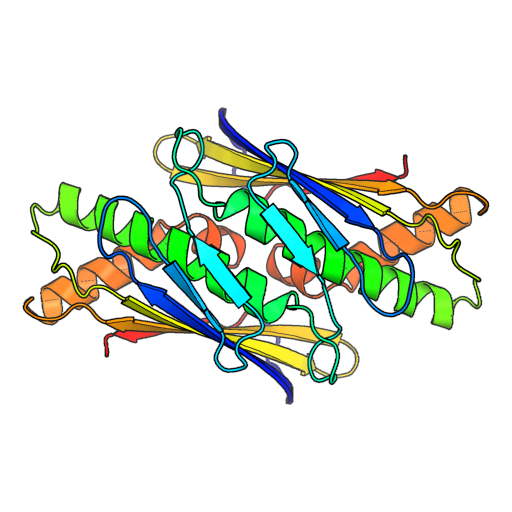.188 -13.383 3.064 1 96.62 92 ALA A CA 1
ATOM 656 C C . ALA A 1 92 ? 13.195 -11.992 2.439 1 96.62 92 ALA A C 1
ATOM 658 O O . ALA A 1 92 ? 14.141 -11.227 2.629 1 96.62 92 ALA A O 1
ATOM 659 N N . TYR A 1 93 ? 12.219 -11.719 1.652 1 97.56 93 TYR A N 1
ATOM 660 C CA . TYR A 1 93 ? 11.984 -10.367 1.16 1 97.56 93 TYR A CA 1
ATOM 661 C C . TYR A 1 93 ? 11.203 -9.547 2.176 1 97.56 93 TYR A C 1
ATOM 663 O O . TYR A 1 93 ? 10.234 -10.039 2.768 1 97.56 93 TYR A O 1
ATOM 671 N N . LEU A 1 94 ? 11.633 -8.32 2.408 1 98.25 94 LEU A N 1
ATOM 672 C CA . LEU A 1 94 ? 11.039 -7.441 3.406 1 98.25 94 LEU A CA 1
ATOM 673 C C . LEU A 1 94 ? 10.93 -6.016 2.879 1 98.25 94 LEU A C 1
ATOM 675 O O . LEU A 1 94 ? 11.602 -5.652 1.911 1 98.25 94 LEU A O 1
ATOM 679 N N . LEU A 1 95 ? 10.086 -5.234 3.518 1 98.69 95 LEU A N 1
ATOM 680 C CA . LEU A 1 95 ? 9.945 -3.816 3.207 1 98.69 95 LEU A CA 1
ATOM 681 C C . LEU A 1 95 ? 10.445 -2.957 4.363 1 98.69 95 LEU A C 1
ATOM 683 O O . LEU A 1 95 ? 10.477 -3.408 5.512 1 98.69 95 LEU A O 1
ATOM 687 N N . GLN A 1 96 ? 10.828 -1.826 4.137 1 98.62 96 GLN A N 1
ATOM 688 C CA . GLN A 1 96 ? 11.023 -0.737 5.086 1 98.62 96 GLN A CA 1
ATOM 689 C C . GLN A 1 96 ? 10.734 0.616 4.441 1 98.62 96 GLN A C 1
ATOM 691 O O . GLN A 1 96 ? 10.695 0.728 3.215 1 98.62 96 GLN A O 1
ATOM 696 N N . ALA A 1 97 ? 10.539 1.659 5.258 1 98.75 97 ALA A N 1
ATOM 697 C CA . ALA A 1 97 ? 10.047 2.895 4.656 1 98.75 97 ALA A CA 1
ATOM 698 C C . ALA A 1 97 ? 10.539 4.117 5.426 1 98.75 97 ALA A C 1
ATOM 700 O O . ALA A 1 97 ? 10.828 4.031 6.621 1 98.75 97 ALA A O 1
ATOM 701 N N . ARG A 1 98 ? 10.633 5.211 4.695 1 98.81 98 ARG A N 1
ATOM 702 C CA . ARG A 1 98 ? 10.875 6.551 5.215 1 98.81 98 ARG A CA 1
ATOM 703 C C . ARG A 1 98 ? 9.875 7.551 4.656 1 98.81 98 ARG A C 1
ATOM 705 O O . ARG A 1 98 ? 9.68 7.633 3.439 1 98.81 98 ARG A O 1
ATOM 712 N N . LEU A 1 99 ? 9.258 8.25 5.547 1 98.69 99 LEU A N 1
ATOM 713 C CA . LEU A 1 99 ? 8.406 9.375 5.18 1 98.69 99 LEU A CA 1
ATOM 714 C C . LEU A 1 99 ? 9.039 10.695 5.602 1 98.69 99 LEU A C 1
ATOM 716 O O . LEU A 1 99 ? 9.203 10.961 6.793 1 98.69 99 LEU A O 1
ATOM 720 N N . ASN A 1 100 ? 9.406 11.484 4.602 1 98.81 100 ASN A N 1
ATOM 721 C CA . ASN A 1 100 ? 9.891 12.836 4.844 1 98.81 100 ASN A CA 1
ATOM 722 C C . ASN A 1 100 ? 8.789 13.867 4.637 1 98.81 100 ASN A C 1
ATOM 724 O O . ASN A 1 100 ? 8.398 14.148 3.504 1 98.81 100 ASN A O 1
ATOM 728 N N . VAL A 1 101 ? 8.359 14.477 5.707 1 98.38 101 VAL A N 1
ATOM 729 C CA . VAL A 1 101 ? 7.164 15.32 5.715 1 98.38 101 VAL A CA 1
ATOM 730 C C . VAL A 1 101 ? 7.574 16.797 5.758 1 98.38 101 VAL A C 1
ATOM 732 O O . VAL A 1 101 ? 8.383 17.188 6.598 1 98.38 101 VAL A O 1
ATOM 735 N N . HIS A 1 102 ? 7.02 17.5 4.816 1 97.81 102 HIS A N 1
ATOM 736 C CA . HIS A 1 102 ? 7.266 18.922 4.707 1 97.81 102 HIS A CA 1
ATOM 737 C C . HIS A 1 102 ? 6.016 19.734 5.055 1 97.81 102 HIS A C 1
ATOM 739 O O . HIS A 1 102 ? 5 19.641 4.359 1 97.81 102 HIS A O 1
ATOM 745 N N . ILE A 1 103 ? 6.066 20.484 6.148 1 96.94 103 ILE A N 1
ATOM 746 C CA . ILE A 1 103 ? 4.988 21.375 6.578 1 96.94 103 ILE A CA 1
ATOM 747 C C . ILE A 1 103 ? 5.535 22.781 6.82 1 96.94 103 ILE A C 1
ATOM 749 O O . ILE A 1 103 ? 5.68 23.203 7.969 1 96.94 103 ILE A O 1
ATOM 753 N N . PRO A 1 104 ? 5.715 23.578 5.812 1 95.88 104 PRO A N 1
ATOM 754 C CA . PRO A 1 104 ? 6.352 24.875 6 1 95.88 104 PRO A CA 1
ATOM 755 C C . PRO A 1 104 ? 5.438 25.891 6.688 1 95.88 104 PRO A C 1
ATOM 757 O O . PRO A 1 104 ? 4.211 25.734 6.66 1 95.88 104 PRO A O 1
ATOM 760 N N . GLY A 1 105 ? 6.012 26.859 7.316 1 95.56 105 GLY A N 1
ATOM 761 C CA . GLY A 1 105 ? 5.277 28.016 7.805 1 95.56 105 GLY A CA 1
ATOM 762 C C . GLY A 1 105 ? 4.629 27.797 9.156 1 95.56 105 GLY A C 1
ATOM 763 O O . GLY A 1 105 ? 3.877 28.641 9.641 1 95.56 105 GLY A O 1
ATOM 764 N N . ILE A 1 106 ? 4.871 26.625 9.703 1 95.12 106 ILE A N 1
ATOM 765 C CA . ILE A 1 106 ? 4.312 26.344 11.016 1 95.12 106 ILE A CA 1
ATOM 766 C C . ILE A 1 106 ? 5.445 26.109 12.016 1 95.12 106 ILE A C 1
ATOM 768 O O . ILE A 1 106 ? 6.551 25.719 11.633 1 95.12 106 ILE A O 1
ATOM 772 N N . ASP A 1 107 ? 5.098 26.438 13.266 1 97.19 107 ASP A N 1
ATOM 773 C CA . ASP A 1 107 ? 6.059 26.172 14.336 1 97.19 107 ASP A CA 1
ATOM 774 C C . ASP A 1 107 ? 6.527 24.719 14.297 1 97.19 107 ASP A C 1
ATOM 776 O O . ASP A 1 107 ? 5.723 23.812 14.117 1 97.19 107 ASP A O 1
ATOM 780 N N . ARG A 1 108 ? 7.805 24.516 14.516 1 97.69 108 ARG A N 1
ATOM 781 C CA . ARG A 1 108 ? 8.391 23.188 14.367 1 97.69 108 ARG A CA 1
ATOM 782 C C . ARG A 1 108 ? 7.797 22.203 15.375 1 97.69 108 ARG A C 1
ATOM 784 O O . ARG A 1 108 ? 7.562 21.047 15.047 1 97.69 108 ARG A O 1
ATOM 791 N N . GLU A 1 109 ? 7.617 22.625 16.609 1 98.19 109 GLU A N 1
ATOM 792 C CA . GLU A 1 109 ? 7.062 21.75 17.625 1 98.19 109 GLU A CA 1
ATOM 793 C C . GLU A 1 109 ? 5.641 21.328 17.281 1 98.19 109 GLU A C 1
ATOM 795 O O . GLU A 1 109 ? 5.262 20.172 17.484 1 98.19 109 GLU A O 1
ATOM 800 N N . VAL A 1 110 ? 4.93 22.297 16.812 1 98.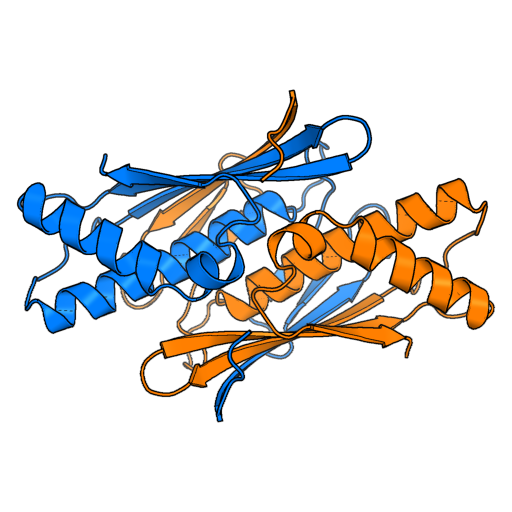38 110 VAL A N 1
ATOM 801 C CA . VAL A 1 110 ? 3.564 22.016 16.391 1 98.38 110 VAL A CA 1
ATOM 802 C C . VAL A 1 110 ? 3.584 21.047 15.203 1 98.38 110 VAL A C 1
ATOM 804 O O . VAL A 1 110 ? 2.836 20.062 15.188 1 98.38 110 VAL A O 1
ATOM 807 N N . ALA A 1 111 ? 4.469 21.297 14.227 1 98.5 111 ALA A N 1
ATOM 808 C CA . ALA A 1 111 ? 4.602 20.422 13.062 1 98.5 111 ALA A CA 1
ATOM 809 C C . ALA A 1 111 ? 4.969 19 13.477 1 98.5 111 ALA A C 1
ATOM 811 O O . ALA A 1 111 ? 4.414 18.031 12.961 1 98.5 111 ALA A O 1
ATOM 812 N N . GLN A 1 112 ? 5.887 18.906 14.43 1 98.69 112 GLN A N 1
ATOM 813 C CA . GLN A 1 112 ? 6.297 17.594 14.922 1 98.69 112 GLN A CA 1
ATOM 814 C C . GLN A 1 112 ? 5.133 16.875 15.594 1 98.69 112 GLN A C 1
ATOM 816 O O . GLN A 1 112 ? 4.957 15.664 15.398 1 98.69 112 GLN A O 1
ATOM 821 N N . ALA A 1 113 ? 4.367 17.594 16.375 1 98.69 113 ALA A N 1
ATOM 822 C CA . ALA A 1 113 ? 3.207 16.984 17.031 1 98.69 113 ALA A CA 1
ATOM 823 C C . ALA A 1 113 ? 2.209 16.453 16 1 98.69 113 ALA A C 1
ATOM 825 O O . ALA A 1 113 ? 1.616 15.398 16.188 1 98.69 113 ALA A O 1
ATOM 826 N N . LEU A 1 114 ? 2 17.219 14.906 1 98.5 114 LEU A N 1
ATOM 827 C CA . LEU A 1 114 ? 1.111 16.781 13.836 1 98.5 114 LEU A CA 1
ATOM 828 C C . LEU A 1 114 ? 1.617 15.5 13.195 1 98.5 114 LEU A C 1
ATOM 830 O O . LEU A 1 114 ? 0.845 14.562 12.984 1 98.5 114 LEU A O 1
ATOM 834 N N . VAL A 1 115 ? 2.916 15.43 12.93 1 98.75 115 VAL A N 1
ATOM 835 C CA . VAL A 1 115 ? 3.514 14.258 12.289 1 98.75 115 VAL A CA 1
ATOM 836 C C . VAL A 1 115 ? 3.393 13.047 13.211 1 98.75 115 VAL A C 1
ATOM 838 O O . VAL A 1 115 ? 3.002 11.961 12.773 1 98.75 115 VAL A O 1
ATOM 841 N N . ASP A 1 116 ? 3.66 13.234 14.539 1 98.69 116 ASP A N 1
ATOM 842 C CA . ASP A 1 116 ? 3.57 12.141 15.508 1 98.69 116 ASP A CA 1
ATOM 843 C C . ASP A 1 116 ? 2.137 11.633 15.625 1 98.69 116 ASP A C 1
ATOM 845 O O . ASP A 1 116 ? 1.904 10.422 15.664 1 98.69 116 ASP A O 1
ATOM 849 N N . THR A 1 117 ? 1.236 12.57 15.68 1 98.56 117 THR A N 1
ATOM 850 C CA . THR A 1 117 ? -0.17 12.203 15.789 1 98.56 117 THR A CA 1
ATOM 851 C C . THR A 1 117 ? -0.634 11.461 14.539 1 98.56 117 THR A C 1
ATOM 853 O O . THR A 1 117 ? -1.34 10.453 14.633 1 98.56 117 THR A O 1
ATOM 856 N N . ALA A 1 118 ? -0.216 11.953 13.375 1 97.81 118 ALA A N 1
ATOM 857 C CA . ALA A 1 118 ? -0.58 11.312 12.117 1 97.81 118 ALA A CA 1
ATOM 858 C C . ALA A 1 118 ? -0.053 9.883 12.062 1 97.81 118 ALA A C 1
ATOM 860 O O . ALA A 1 118 ? -0.764 8.969 11.633 1 97.81 118 ALA A O 1
ATOM 861 N N . HIS A 1 119 ? 1.207 9.664 12.508 1 98.62 119 HIS A N 1
ATOM 862 C CA . HIS A 1 119 ? 1.785 8.32 12.484 1 98.62 119 HIS A CA 1
ATOM 863 C C . HIS A 1 119 ? 1.018 7.375 13.406 1 98.62 119 HIS A C 1
ATOM 865 O O . HIS A 1 119 ? 0.855 6.195 13.086 1 98.62 119 HIS A O 1
ATOM 871 N N . ARG A 1 120 ? 0.421 7.883 14.469 1 97.94 120 ARG A N 1
ATOM 872 C CA . ARG A 1 120 ? -0.308 7.062 15.43 1 97.94 120 ARG A CA 1
ATOM 873 C C . ARG A 1 120 ? -1.713 6.75 14.93 1 97.94 120 ARG A C 1
ATOM 875 O O . ARG A 1 120 ? -2.281 5.711 15.266 1 97.94 120 ARG A O 1
ATOM 882 N N . THR A 1 121 ? -2.201 7.598 14.07 1 98.06 121 THR A N 1
ATOM 883 C CA . THR A 1 121 ? -3.633 7.488 13.812 1 98.06 121 THR A CA 1
ATOM 884 C C . THR A 1 121 ? -3.889 7.094 12.359 1 98.06 121 THR A C 1
ATOM 886 O O . THR A 1 121 ? -4.988 6.656 12.016 1 98.06 121 THR A O 1
ATOM 889 N N . CYS A 1 122 ? -2.943 7.297 11.484 1 97.56 122 CYS A N 1
ATOM 890 C CA . CYS A 1 122 ? -3.066 6.91 10.078 1 97.56 122 CYS A CA 1
ATOM 891 C C . CYS A 1 122 ? -3.305 5.414 9.945 1 97.56 122 CYS A C 1
ATOM 893 O O . CYS A 1 122 ? -2.527 4.609 10.461 1 97.56 122 CYS A O 1
ATOM 895 N N . PRO A 1 123 ? -4.328 5 9.188 1 98.19 123 PRO A N 1
ATOM 896 C CA . PRO A 1 123 ? -4.629 3.576 9.023 1 98.19 123 PRO A CA 1
ATOM 897 C C . PRO A 1 123 ? -3.465 2.791 8.422 1 98.19 123 PRO A C 1
ATOM 899 O O . PRO A 1 123 ? -3.234 1.638 8.797 1 98.19 123 PRO A O 1
ATOM 902 N N . TYR A 1 124 ? -2.754 3.354 7.492 1 98.56 124 TYR A N 1
ATOM 903 C CA . TYR A 1 124 ? -1.585 2.693 6.922 1 98.56 124 TYR A CA 1
ATOM 904 C C . TYR A 1 124 ? -0.521 2.457 7.984 1 98.56 124 TYR A C 1
ATOM 906 O O . TYR A 1 124 ? 0.033 1.36 8.086 1 98.56 124 TYR A O 1
ATOM 914 N N . SER A 1 125 ? -0.248 3.543 8.734 1 98.62 125 SER A N 1
ATOM 915 C CA . SER A 1 125 ? 0.749 3.402 9.789 1 98.62 125 SER A CA 1
ATOM 916 C C . SER A 1 125 ? 0.358 2.307 10.773 1 98.62 125 SER A C 1
ATOM 918 O O . SER A 1 125 ? 1.193 1.489 11.164 1 98.62 125 SER A O 1
ATOM 920 N N . LYS A 1 126 ? -0.891 2.248 11.18 1 98.19 126 LYS A N 1
ATOM 921 C CA . LYS A 1 126 ? -1.362 1.194 12.07 1 98.19 126 LYS A CA 1
ATOM 922 C C . LYS A 1 126 ? -1.196 -0.182 11.438 1 98.19 126 LYS A C 1
ATOM 924 O O . LYS A 1 126 ? -0.777 -1.133 12.094 1 98.19 126 LYS A O 1
ATOM 929 N N . ALA A 1 127 ? -1.499 -0.262 10.156 1 98.38 127 ALA A N 1
ATOM 930 C CA . ALA A 1 127 ? -1.472 -1.535 9.438 1 98.38 127 ALA A CA 1
ATOM 9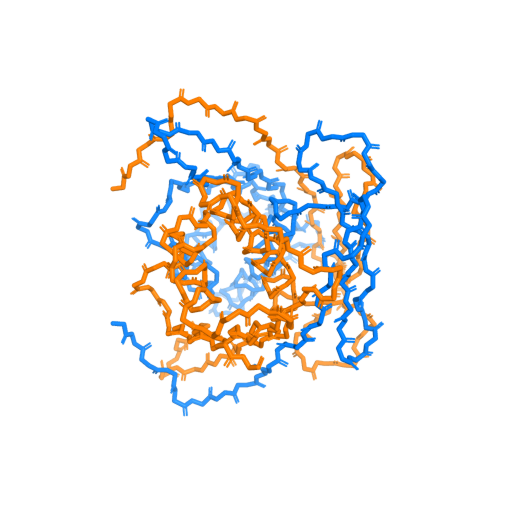31 C C . ALA A 1 127 ? -0.049 -2.078 9.336 1 98.38 127 ALA A C 1
ATOM 933 O O . ALA A 1 127 ? 0.156 -3.293 9.289 1 98.38 127 ALA A O 1
ATOM 934 N N . LEU A 1 128 ? 0.949 -1.179 9.328 1 98.38 128 LEU A N 1
ATOM 935 C CA . LEU A 1 128 ? 2.332 -1.572 9.086 1 98.38 128 LEU A CA 1
ATOM 936 C C . LEU A 1 128 ? 3.111 -1.652 10.398 1 98.38 128 LEU A C 1
ATOM 938 O O . LEU A 1 128 ? 4.258 -2.1 10.414 1 98.38 128 LEU A O 1
ATOM 942 N N . HIS A 1 129 ? 2.494 -1.266 11.469 1 97.56 129 HIS A N 1
ATOM 943 C CA . HIS A 1 129 ? 3.17 -1.042 12.742 1 97.56 129 HIS A CA 1
ATOM 944 C C . HIS A 1 129 ? 3.807 -2.328 13.258 1 97.56 129 HIS A C 1
ATOM 946 O O . HIS A 1 129 ? 3.141 -3.361 13.352 1 97.56 129 HIS A O 1
ATOM 952 N N . GLY A 1 130 ? 5.113 -2.275 13.547 1 97.12 130 GLY A N 1
ATOM 953 C CA . GLY A 1 130 ? 5.812 -3.375 14.195 1 97.12 130 GLY A CA 1
ATOM 954 C C . GLY A 1 130 ? 6.289 -4.434 13.219 1 97.12 130 GLY A C 1
ATOM 955 O O . GLY A 1 130 ? 7.047 -5.332 13.586 1 97.12 130 GLY A O 1
ATOM 956 N N . ASN A 1 131 ? 5.898 -4.34 11.961 1 97.56 131 ASN A N 1
ATOM 957 C CA . ASN A 1 131 ? 6.238 -5.379 11 1 97.56 131 ASN A CA 1
ATOM 958 C C . ASN A 1 131 ? 7.375 -4.938 10.078 1 97.56 131 ASN A C 1
ATOM 960 O O . ASN A 1 131 ? 8.078 -5.777 9.508 1 97.56 131 ASN A O 1
ATOM 964 N N . ILE A 1 132 ? 7.469 -3.592 9.922 1 97.75 132 ILE A N 1
ATOM 965 C CA . ILE A 1 132 ? 8.562 -3.08 9.102 1 97.75 132 ILE A CA 1
ATOM 966 C C . ILE A 1 132 ? 9.219 -1.892 9.805 1 97.75 132 ILE A C 1
ATOM 968 O O . ILE A 1 132 ? 8.609 -1.259 10.664 1 97.75 132 ILE A O 1
ATOM 972 N N . HIS A 1 133 ? 10.461 -1.636 9.445 1 98.06 133 HIS A N 1
ATOM 973 C CA . HIS A 1 133 ? 11.125 -0.446 9.961 1 98.06 133 HIS A CA 1
ATOM 974 C C . HIS A 1 133 ? 10.609 0.816 9.281 1 98.06 133 HIS A C 1
ATOM 976 O O . HIS A 1 133 ? 10.594 0.901 8.055 1 98.06 133 HIS A O 1
ATOM 982 N N . VAL A 1 134 ? 10.203 1.746 10.117 1 98.44 134 VAL A N 1
ATOM 983 C CA . VAL A 1 134 ? 9.617 2.979 9.594 1 98.44 134 VAL A CA 1
ATOM 984 C C . VAL A 1 134 ? 10.32 4.184 10.219 1 98.44 134 VAL A C 1
ATOM 986 O O . VAL A 1 134 ? 10.547 4.219 11.43 1 98.44 134 VAL A O 1
ATOM 989 N N . GLU A 1 135 ? 10.648 5.109 9.383 1 98.31 135 GLU A N 1
ATOM 990 C CA . GLU A 1 135 ? 11.086 6.43 9.828 1 98.31 135 GLU A CA 1
ATOM 991 C C . GLU A 1 135 ? 10.141 7.52 9.336 1 98.31 135 GLU A C 1
ATOM 993 O O . GLU A 1 135 ? 9.789 7.559 8.156 1 98.31 135 GLU A O 1
ATOM 998 N N . THR A 1 136 ? 9.734 8.344 10.266 1 98.62 136 THR A N 1
ATOM 999 C CA . THR A 1 136 ? 9.031 9.578 9.922 1 98.62 136 THR A CA 1
ATOM 1000 C C . THR A 1 136 ? 9.867 10.797 10.273 1 98.62 136 THR A C 1
ATOM 1002 O O . THR A 1 136 ? 10.281 10.961 11.422 1 98.62 136 THR A O 1
ATOM 1005 N N . ASN A 1 137 ? 10.078 11.609 9.289 1 98.62 137 ASN A N 1
ATOM 1006 C CA . ASN A 1 137 ? 10.945 12.773 9.484 1 98.62 137 ASN A CA 1
ATOM 1007 C C . ASN A 1 137 ? 10.227 14.07 9.125 1 98.62 137 ASN A C 1
ATOM 1009 O O . ASN A 1 137 ? 9.602 14.156 8.062 1 98.62 137 ASN A O 1
ATOM 1013 N N . LEU A 1 138 ? 10.344 15 10.023 1 98.5 138 LEU A N 1
ATOM 1014 C CA . LEU A 1 138 ? 9.984 16.359 9.664 1 98.5 138 LEU A CA 1
ATOM 1015 C C . LEU A 1 138 ? 11.164 17.078 9.016 1 98.5 138 LEU A C 1
ATOM 1017 O O . LEU A 1 138 ? 12.25 17.156 9.594 1 98.5 138 LEU A O 1
ATOM 1021 N N . VAL A 1 139 ? 10.977 17.594 7.824 1 96.81 139 VAL A N 1
ATOM 1022 C CA . VAL A 1 139 ? 12.102 18.172 7.09 1 96.81 139 VAL A CA 1
ATOM 1023 C C . VAL A 1 139 ? 11.773 19.609 6.688 1 96.81 139 VAL A C 1
ATOM 1025 O O . VAL A 1 139 ? 10.602 19.969 6.527 1 96.81 139 VAL A O 1
ATOM 1028 N N . MET B 1 1 ? 11.141 -6.891 15.008 1 78.06 1 MET B N 1
ATOM 1029 C CA . MET B 1 1 ? 11.109 -6.797 13.547 1 78.06 1 MET B CA 1
ATOM 1030 C C . MET B 1 1 ? 12.477 -7.105 12.953 1 78.06 1 MET B C 1
ATOM 1032 O O . MET B 1 1 ? 13.5 -6.641 13.461 1 78.06 1 MET B O 1
ATOM 1036 N N . THR B 1 2 ? 12.383 -7.898 11.883 1 84.19 2 THR B N 1
ATOM 1037 C CA . THR B 1 2 ? 13.617 -8.25 11.203 1 84.19 2 THR B CA 1
ATOM 1038 C C . THR B 1 2 ? 14.125 -7.086 10.359 1 84.19 2 THR B C 1
ATOM 1040 O O . THR B 1 2 ? 13.328 -6.383 9.727 1 84.19 2 THR B O 1
ATOM 1043 N N . ARG B 1 3 ? 15.445 -6.898 10.438 1 90.81 3 ARG B N 1
ATOM 1044 C CA . ARG B 1 3 ? 16.031 -5.793 9.695 1 90.81 3 ARG B CA 1
ATOM 1045 C C . ARG B 1 3 ? 16.531 -6.254 8.328 1 90.81 3 ARG B C 1
ATOM 1047 O O . ARG B 1 3 ? 17.094 -7.348 8.203 1 90.81 3 ARG B O 1
ATOM 1054 N N . ILE B 1 4 ? 16.344 -5.406 7.348 1 96.81 4 ILE B N 1
ATOM 1055 C CA . ILE B 1 4 ? 16.844 -5.656 6.004 1 96.81 4 ILE B CA 1
ATOM 1056 C C . ILE B 1 4 ? 18.375 -5.648 6.016 1 96.81 4 ILE B C 1
ATOM 1058 O O . ILE B 1 4 ? 18.984 -4.742 6.578 1 96.81 4 ILE B O 1
ATOM 1062 N N . GLU B 1 5 ? 19 -6.609 5.305 1 97.44 5 GLU B N 1
ATOM 1063 C CA . GLU B 1 5 ? 20.453 -6.715 5.18 1 97.44 5 GLU B CA 1
ATOM 1064 C C . GLU B 1 5 ? 20.938 -6.121 3.861 1 97.44 5 GLU B C 1
ATOM 1066 O O . GLU B 1 5 ? 22.047 -5.609 3.779 1 97.44 5 GLU B O 1
ATOM 1071 N N . LYS B 1 6 ? 20.172 -6.309 2.854 1 97.94 6 LYS B N 1
ATOM 1072 C CA . LYS B 1 6 ? 20.484 -5.812 1.517 1 97.94 6 LYS B CA 1
ATOM 1073 C C . LYS B 1 6 ? 19.266 -5.168 0.87 1 97.94 6 LYS B C 1
ATOM 1075 O O . LYS B 1 6 ? 18.219 -5.812 0.717 1 97.94 6 LYS B O 1
ATOM 1080 N N . VAL B 1 7 ? 19.391 -3.91 0.46 1 98.25 7 VAL B N 1
ATOM 1081 C CA . VAL B 1 7 ? 18.328 -3.24 -0.277 1 98.25 7 VAL B CA 1
ATOM 1082 C C . VAL B 1 7 ? 18.422 -3.594 -1.76 1 98.25 7 VAL B C 1
ATOM 1084 O O . VAL B 1 7 ? 19.484 -3.473 -2.365 1 98.25 7 VAL B O 1
ATOM 1087 N N . LEU B 1 8 ? 17.312 -4.043 -2.346 1 98.06 8 LEU B N 1
ATOM 1088 C CA . LEU B 1 8 ? 17.281 -4.43 -3.752 1 98.06 8 LEU B CA 1
ATOM 1089 C C . LEU B 1 8 ? 16.719 -3.301 -4.613 1 98.06 8 LEU B C 1
ATOM 1091 O O . LEU B 1 8 ? 17.094 -3.17 -5.781 1 98.06 8 LEU B O 1
ATOM 1095 N N . TYR B 1 9 ? 15.852 -2.594 -4.113 1 98.31 9 TYR B N 1
ATOM 1096 C CA . TYR B 1 9 ? 15.148 -1.538 -4.836 1 98.31 9 TYR B CA 1
ATOM 1097 C C . TYR B 1 9 ? 14.523 -0.54 -3.869 1 98.31 9 TYR B C 1
ATOM 1099 O O . TYR B 1 9 ? 14.086 -0.912 -2.777 1 98.31 9 TYR B O 1
ATOM 1107 N N . THR B 1 10 ? 14.523 0.768 -4.223 1 98.75 10 THR B N 1
ATOM 1108 C CA . THR B 1 10 ? 13.812 1.797 -3.471 1 98.75 10 THR B CA 1
ATOM 1109 C C . THR B 1 10 ? 12.82 2.533 -4.367 1 98.75 10 THR B C 1
ATOM 1111 O O . THR B 1 10 ? 13.211 3.176 -5.34 1 98.75 10 THR B O 1
ATOM 1114 N N . GLY B 1 11 ? 11.539 2.389 -4.078 1 98.56 11 GLY B N 1
ATOM 1115 C CA . GLY B 1 11 ? 10.539 3.25 -4.695 1 98.56 11 GLY B CA 1
ATOM 1116 C C . GLY B 1 11 ? 10.492 4.637 -4.078 1 98.56 11 GLY B C 1
ATOM 1117 O O . GLY B 1 11 ? 10.484 4.777 -2.854 1 98.56 11 GLY B O 1
ATOM 1118 N N . LYS B 1 12 ? 10.508 5.664 -4.863 1 98.69 12 LYS B N 1
ATOM 1119 C CA . LYS B 1 12 ? 10.477 7.047 -4.398 1 98.69 12 LYS B CA 1
ATOM 1120 C C . LYS B 1 12 ? 9.32 7.816 -5.035 1 98.69 12 LYS B C 1
ATOM 1122 O O . LYS B 1 12 ? 9.156 7.809 -6.254 1 98.69 12 LYS B O 1
ATOM 1127 N N . VAL B 1 13 ? 8.555 8.477 -4.156 1 98.31 13 VAL B N 1
ATOM 1128 C CA . VAL B 1 13 ? 7.438 9.266 -4.672 1 98.31 13 VAL B CA 1
ATOM 1129 C C . VAL B 1 13 ? 7.359 10.602 -3.936 1 98.31 13 VAL B C 1
ATOM 1131 O O . VAL B 1 13 ? 7.844 10.719 -2.809 1 98.31 13 VAL B O 1
ATOM 1134 N N . HIS B 1 14 ? 6.82 11.555 -4.605 1 97.75 14 HIS B N 1
ATOM 1135 C CA . HIS B 1 14 ? 6.441 12.852 -4.043 1 97.75 14 HIS B CA 1
ATOM 1136 C C . HIS B 1 14 ? 4.93 13.055 -4.109 1 97.75 14 HIS B C 1
ATOM 1138 O O . HIS B 1 14 ? 4.32 12.867 -5.164 1 97.75 14 HIS B O 1
ATOM 1144 N N . ILE B 1 15 ? 4.367 13.352 -2.947 1 95.75 15 ILE B N 1
ATOM 1145 C CA . ILE B 1 15 ? 2.934 13.617 -2.891 1 95.75 15 ILE B CA 1
ATOM 1146 C C . ILE B 1 15 ? 2.688 15 -2.299 1 95.75 15 ILE B C 1
ATOM 1148 O O . ILE B 1 15 ? 3.252 15.344 -1.259 1 95.75 15 ILE B O 1
ATOM 1152 N N . SER B 1 16 ? 1.894 15.711 -2.869 1 91.38 16 SER B N 1
ATOM 1153 C CA . SER B 1 16 ? 1.518 17.016 -2.354 1 91.38 16 SER B CA 1
ATOM 1154 C C . SER B 1 16 ? 0.016 17.109 -2.096 1 91.38 16 SER B C 1
ATOM 1156 O O . SER B 1 16 ? -0.773 16.453 -2.781 1 91.38 16 SER B O 1
ATOM 1158 N N . ALA B 1 17 ? -0.381 17.656 -0.967 1 72.5 17 ALA B N 1
ATOM 1159 C CA . ALA B 1 17 ? -1.765 17.828 -0.532 1 72.5 17 ALA B CA 1
ATOM 1160 C C . ALA B 1 17 ? -2.459 18.922 -1.334 1 72.5 17 ALA B C 1
ATOM 1162 O O . ALA B 1 17 ? -3.674 19.109 -1.224 1 72.5 17 ALA B O 1
ATOM 1163 N N . GLY B 1 18 ? -1.665 19.672 -2.1 1 59.38 18 GLY B N 1
ATOM 1164 C CA . GLY B 1 18 ? -2.227 20.922 -2.602 1 59.38 18 GLY B CA 1
ATOM 1165 C C . GLY B 1 18 ? -3.467 20.703 -3.453 1 59.38 18 GLY B C 1
ATOM 1166 O O . GLY B 1 18 ? -3.479 19.859 -4.348 1 59.38 18 GLY B O 1
ATOM 1167 N N . GLY B 1 19 ? -4.68 21.5 -3.012 1 49.25 19 GLY B N 1
ATOM 1168 C CA . GLY B 1 19 ? -6.059 21.656 -3.447 1 49.25 19 GLY B CA 1
ATOM 1169 C C . GLY B 1 19 ? -6.93 20.453 -3.104 1 49.25 19 GLY B C 1
ATOM 1170 O O . GLY B 1 19 ? -6.699 19.781 -2.1 1 49.25 19 GLY B O 1
ATOM 1171 N N . ARG B 1 20 ? -8.188 20.234 -3.631 1 45.38 20 ARG B N 1
ATOM 1172 C CA . ARG B 1 20 ? -9.234 19.234 -3.469 1 45.38 20 ARG B CA 1
ATOM 1173 C C . ARG B 1 20 ? -8.734 17.844 -3.857 1 45.38 20 ARG B C 1
ATOM 1175 O O . ARG B 1 20 ? -9.266 16.844 -3.395 1 45.38 20 ARG B O 1
ATOM 1182 N N . ASP B 1 21 ? -7.613 17.875 -4.637 1 62.62 21 ASP B N 1
ATOM 1183 C CA . ASP B 1 21 ? -7.129 16.656 -5.285 1 62.62 21 ASP B CA 1
ATOM 1184 C C . ASP B 1 21 ? -5.602 16.594 -5.258 1 62.62 21 ASP B C 1
ATOM 1186 O O . ASP B 1 21 ? -4.926 17.562 -5.609 1 62.62 21 ASP B O 1
ATOM 1190 N N . GLY B 1 22 ? -4.945 15.773 -4.301 1 84.31 22 GLY B N 1
ATOM 1191 C CA . GLY B 1 22 ? -3.504 15.586 -4.246 1 84.31 22 GLY B CA 1
ATOM 1192 C C . GLY B 1 22 ? -2.945 14.906 -5.484 1 84.31 22 GLY B C 1
ATOM 1193 O O . GLY B 1 22 ? -3.703 14.453 -6.348 1 84.31 22 GLY B O 1
ATOM 1194 N N . GLU B 1 23 ? -1.734 15.219 -5.711 1 93.06 23 GLU B N 1
ATOM 1195 C CA . GLU B 1 23 ? -1.021 14.555 -6.801 1 93.06 23 GLU B CA 1
ATOM 1196 C C . GLU B 1 23 ? 0.174 13.758 -6.273 1 93.06 23 GLU B C 1
ATOM 1198 O O . GLU B 1 23 ? 0.78 14.133 -5.27 1 93.06 23 GLU B O 1
ATOM 1203 N N . ALA B 1 24 ? 0.392 12.703 -6.969 1 95.88 24 ALA B N 1
ATOM 1204 C CA . ALA B 1 24 ? 1.534 11.852 -6.645 1 95.88 24 ALA B CA 1
ATOM 1205 C C . ALA B 1 24 ? 2.408 11.609 -7.871 1 95.88 24 ALA B C 1
ATOM 1207 O O . ALA B 1 24 ? 1.899 11.344 -8.961 1 95.88 24 ALA B O 1
ATOM 1208 N N . HIS B 1 25 ? 3.729 11.711 -7.672 1 96.88 25 HIS B N 1
ATOM 1209 C CA . HIS B 1 25 ? 4.691 11.461 -8.734 1 96.88 25 HIS B CA 1
ATOM 1210 C C . HIS B 1 25 ? 5.852 10.609 -8.242 1 96.88 25 HIS B C 1
ATOM 1212 O O . HIS B 1 25 ? 6.34 10.805 -7.125 1 96.88 25 HIS B O 1
ATOM 1218 N N . SER B 1 26 ? 6.207 9.703 -9.125 1 97.88 26 SER B N 1
ATOM 1219 C CA . SER B 1 26 ? 7.438 8.977 -8.836 1 97.88 26 SER B CA 1
ATOM 1220 C C . SER B 1 26 ? 8.648 9.68 -9.438 1 97.88 26 SER B C 1
ATOM 1222 O O . SER B 1 26 ? 8.508 10.508 -10.344 1 97.88 26 SER B O 1
ATOM 1224 N N . ASP B 1 27 ? 9.797 9.32 -8.961 1 96.94 27 ASP B N 1
ATOM 1225 C CA . ASP B 1 27 ? 11.031 9.961 -9.406 1 96.94 27 ASP B CA 1
ATOM 1226 C C . ASP B 1 27 ? 11.398 9.531 -10.82 1 96.94 27 ASP B C 1
ATOM 1228 O O . ASP B 1 27 ? 12.062 10.266 -11.547 1 96.94 27 ASP B O 1
ATOM 1232 N N . ASP B 1 28 ? 10.922 8.367 -11.234 1 96.5 28 ASP B N 1
ATOM 1233 C CA . ASP B 1 28 ? 11.281 7.836 -12.547 1 96.5 28 ASP B CA 1
ATOM 1234 C C . ASP B 1 28 ? 10.203 8.148 -13.586 1 96.5 28 ASP B C 1
ATOM 1236 O O . ASP B 1 28 ? 10.281 7.703 -14.727 1 96.5 28 ASP B O 1
ATOM 1240 N N . GLY B 1 29 ? 9.141 8.82 -13.156 1 95.5 29 GLY B N 1
ATOM 1241 C CA . GLY B 1 29 ? 8.109 9.281 -14.07 1 95.5 29 GLY B CA 1
ATOM 1242 C C . GLY B 1 29 ? 7.098 8.203 -14.414 1 95.5 29 GLY B C 1
ATOM 1243 O O . GLY B 1 29 ? 6.188 8.43 -15.219 1 95.5 29 GLY B O 1
ATOM 1244 N N . ARG B 1 30 ? 7.125 7.035 -13.781 1 95.31 30 ARG B N 1
ATOM 1245 C CA . ARG B 1 30 ? 6.266 5.91 -14.133 1 95.31 30 ARG B CA 1
ATOM 1246 C C . ARG B 1 30 ? 4.941 5.977 -13.383 1 95.31 30 ARG B C 1
ATOM 1248 O O . ARG B 1 30 ? 3.998 5.254 -13.711 1 95.31 30 ARG B O 1
ATOM 1255 N N . LEU B 1 31 ? 4.918 6.77 -12.398 1 96.62 31 LEU B N 1
ATOM 1256 C CA . LEU B 1 31 ? 3.703 6.984 -11.625 1 96.62 31 LEU B CA 1
ATOM 1257 C C . LEU B 1 31 ? 3.352 8.469 -11.57 1 96.62 31 LEU B C 1
ATOM 1259 O O . LEU B 1 31 ? 4.152 9.281 -11.102 1 96.62 31 LEU B O 1
ATOM 1263 N N . ASN B 1 32 ? 2.299 8.883 -12.094 1 95.25 32 ASN B N 1
ATOM 1264 C CA . ASN B 1 32 ? 1.667 10.195 -12.07 1 95.25 32 ASN B CA 1
ATOM 1265 C C . ASN B 1 32 ? 0.158 10.086 -11.867 1 95.25 32 ASN B C 1
ATOM 1267 O O . ASN B 1 32 ? -0.58 9.812 -12.82 1 95.25 32 ASN B O 1
ATOM 1271 N N . LEU B 1 33 ? -0.28 10.352 -10.633 1 95.69 33 LEU B N 1
ATOM 1272 C CA . LEU B 1 33 ? -1.666 10.07 -10.281 1 95.69 33 LEU B CA 1
ATOM 1273 C C . LEU B 1 33 ? -2.322 11.289 -9.633 1 95.69 33 LEU B C 1
ATOM 1275 O O . LEU B 1 33 ? -1.68 12.016 -8.875 1 95.69 33 LEU B O 1
ATOM 1279 N N . GLN B 1 34 ? -3.605 11.375 -9.984 1 94.25 34 GLN B N 1
ATOM 1280 C CA . GLN B 1 34 ? -4.465 12.234 -9.172 1 94.25 34 GLN B CA 1
ATOM 1281 C C . GLN B 1 34 ? -5.07 11.461 -8.008 1 94.25 34 GLN B C 1
ATOM 1283 O O . GLN B 1 34 ? -5.473 10.305 -8.164 1 94.25 34 GLN B O 1
ATOM 1288 N N . LEU B 1 35 ? -5.137 12.141 -6.914 1 95.31 35 LEU B N 1
ATOM 1289 C CA . LEU B 1 35 ? -5.684 11.5 -5.723 1 95.31 35 LEU B CA 1
ATOM 1290 C C . LEU B 1 35 ? -6.977 12.172 -5.285 1 95.31 35 LEU B C 1
ATOM 1292 O O . LEU B 1 35 ? -7.148 13.375 -5.48 1 95.31 35 LEU B O 1
ATOM 1296 N N . SER B 1 36 ? -7.867 11.383 -4.785 1 93.62 36 SER B N 1
ATOM 1297 C CA . SER B 1 36 ? -9.117 11.852 -4.199 1 93.62 36 SER B CA 1
ATOM 1298 C C . SER B 1 36 ? -9.453 11.094 -2.922 1 93.62 36 SER B C 1
ATOM 1300 O O . SER B 1 36 ? -9.07 9.93 -2.77 1 93.62 36 SER B O 1
ATOM 1302 N N . SER B 1 37 ? -10.172 11.742 -2.084 1 92.75 37 SER B N 1
ATOM 1303 C CA . SER B 1 37 ? -10.602 11.078 -0.855 1 92.75 37 SER B CA 1
ATOM 1304 C C . SER B 1 37 ? -11.5 9.883 -1.153 1 92.75 37 SER B C 1
ATOM 1306 O O . SER B 1 37 ? -12.352 9.953 -2.043 1 92.75 37 SER B O 1
ATOM 1308 N N . PRO B 1 38 ? -11.336 8.859 -0.392 1 93.25 38 PRO B N 1
ATOM 1309 C CA . PRO B 1 38 ? -12.211 7.695 -0.6 1 93.25 38 PRO B CA 1
ATOM 1310 C C . PRO B 1 38 ? -13.688 8.039 -0.47 1 93.25 38 PRO B C 1
ATOM 1312 O O . PRO B 1 38 ? -14.086 8.758 0.455 1 93.25 38 PRO B O 1
ATOM 1315 N N . GLY B 1 39 ? -14.445 7.539 -1.42 1 89.5 39 GLY B N 1
ATOM 1316 C CA . GLY B 1 39 ? -15.891 7.691 -1.34 1 89.5 39 GLY B CA 1
ATOM 1317 C C . GLY B 1 39 ? -16.375 9.008 -1.91 1 89.5 39 GLY B C 1
ATOM 1318 O O . GLY B 1 39 ? -17.578 9.266 -1.924 1 89.5 39 GLY B O 1
ATOM 1319 N N . THR B 1 40 ? -15.469 9.836 -2.324 1 90 40 THR B N 1
ATOM 1320 C CA . THR B 1 40 ? -15.883 11.109 -2.908 1 90 40 THR B CA 1
ATOM 1321 C C . THR B 1 40 ? -15.945 11.008 -4.43 1 90 40 THR B C 1
ATOM 1323 O O . THR B 1 40 ? -15.578 9.984 -5.004 1 90 40 THR B O 1
ATOM 1326 N N . LYS B 1 41 ? -16.438 12.164 -5.07 1 88.5 41 LYS B N 1
ATOM 1327 C CA . LYS B 1 41 ? -16.656 12.141 -6.512 1 88.5 41 LYS B CA 1
ATOM 1328 C C . LYS B 1 41 ? -15.438 12.695 -7.262 1 88.5 41 LYS B C 1
ATOM 1330 O O . LYS B 1 41 ? -15.516 12.953 -8.469 1 88.5 41 LYS B O 1
ATOM 1335 N N . GLY B 1 42 ? -14.359 12.852 -6.586 1 88.19 42 GLY B N 1
ATOM 1336 C CA . GLY B 1 42 ? -13.172 13.359 -7.254 1 88.19 42 GLY B CA 1
ATOM 1337 C C . GLY B 1 42 ? -12.633 12.406 -8.305 1 88.19 42 GLY B C 1
ATOM 1338 O O . GLY B 1 42 ? -12.922 11.211 -8.281 1 88.19 42 GLY B O 1
ATOM 1339 N N . PRO B 1 43 ? -11.836 12.875 -9.148 1 89.94 43 PRO B N 1
ATOM 1340 C CA . PRO B 1 43 ? -11.398 12.094 -10.305 1 89.94 43 PRO B CA 1
ATOM 1341 C C . PRO B 1 43 ? -10.25 11.148 -9.977 1 89.94 43 PRO B C 1
ATOM 1343 O O . PRO B 1 43 ? -9.938 10.242 -10.766 1 89.94 43 PRO B O 1
ATOM 1346 N N . GLY B 1 44 ? -9.672 11.281 -8.922 1 94.5 44 GLY B N 1
ATOM 1347 C CA . GLY B 1 44 ? -8.445 10.555 -8.656 1 94.5 44 GLY B CA 1
ATOM 1348 C C . GLY B 1 44 ? -8.672 9.258 -7.898 1 94.5 44 GLY B C 1
ATOM 1349 O O . GLY B 1 44 ? -9.781 8.984 -7.445 1 94.5 44 GLY B O 1
ATOM 1350 N N . THR B 1 45 ? -7.645 8.43 -7.828 1 96.5 45 THR B N 1
ATOM 1351 C CA . THR B 1 45 ? -7.648 7.219 -7.012 1 96.5 45 THR B CA 1
ATOM 1352 C C . THR B 1 45 ? -7.402 7.559 -5.547 1 96.5 45 THR B C 1
ATOM 1354 O O . THR B 1 45 ? -7.336 8.734 -5.176 1 96.5 45 THR B O 1
ATOM 1357 N N . ASN B 1 46 ? -7.348 6.477 -4.707 1 96.62 46 ASN B N 1
ATOM 1358 C CA . ASN B 1 46 ? -7.254 6.676 -3.266 1 96.62 46 ASN B CA 1
ATOM 1359 C C . ASN B 1 46 ? -6.387 5.605 -2.605 1 96.62 46 ASN B C 1
ATOM 1361 O O . ASN B 1 46 ? -5.996 4.633 -3.252 1 96.62 46 ASN B O 1
ATOM 1365 N N . PRO B 1 47 ? -6.039 5.777 -1.32 1 97.88 47 PRO B N 1
ATOM 1366 C CA . PRO B 1 47 ? -5.102 4.875 -0.644 1 97.88 47 PRO B CA 1
ATOM 1367 C C . PRO B 1 47 ? -5.582 3.424 -0.638 1 97.88 47 PRO B C 1
ATOM 1369 O O . PRO B 1 47 ? -4.77 2.502 -0.761 1 97.88 47 PRO B O 1
ATOM 1372 N N . GLU B 1 48 ? -6.875 3.166 -0.486 1 98.69 48 GLU B N 1
ATOM 1373 C CA . GLU B 1 48 ? -7.387 1.801 -0.417 1 98.69 48 GLU B CA 1
ATOM 1374 C C . GLU B 1 48 ? -7.184 1.068 -1.74 1 98.69 48 GLU B C 1
ATOM 1376 O O . GLU B 1 48 ? -6.762 -0.09 -1.757 1 98.69 48 GLU B O 1
ATOM 1381 N N . GLN B 1 49 ? -7.465 1.789 -2.852 1 98.56 49 GLN B N 1
ATOM 1382 C CA . GLN B 1 49 ? -7.23 1.209 -4.172 1 98.56 49 GLN B CA 1
ATOM 1383 C C . GLN B 1 49 ? -5.742 0.996 -4.422 1 98.56 49 GLN B C 1
ATOM 1385 O O . GLN B 1 49 ? -5.348 -0.001 -5.031 1 98.56 49 GLN B O 1
ATOM 1390 N N . LEU B 1 50 ? -4.93 1.92 -3.963 1 98.5 50 LEU B N 1
ATOM 1391 C CA . LEU B 1 50 ? -3.486 1.815 -4.156 1 98.5 50 LEU B CA 1
ATOM 1392 C C . LEU B 1 50 ? -2.914 0.653 -3.354 1 98.5 50 LEU B C 1
ATOM 1394 O O . LEU B 1 50 ? -2.053 -0.082 -3.844 1 98.5 50 LEU B O 1
ATOM 1398 N N . LEU B 1 51 ? -3.367 0.429 -2.105 1 98.69 51 LEU B N 1
ATOM 1399 C CA . LEU B 1 51 ? -2.936 -0.722 -1.319 1 98.69 51 LEU B CA 1
ATOM 1400 C C . LEU B 1 51 ? -3.361 -2.025 -1.988 1 98.69 51 LEU B C 1
ATOM 1402 O O . LEU B 1 51 ? -2.557 -2.951 -2.119 1 98.69 51 LEU B O 1
ATOM 1406 N N . ALA B 1 52 ? -4.617 -2.047 -2.447 1 98.69 52 ALA B N 1
ATOM 1407 C CA . ALA B 1 52 ? -5.125 -3.23 -3.139 1 98.69 52 ALA B CA 1
ATOM 1408 C C . ALA B 1 52 ? -4.27 -3.564 -4.355 1 98.69 52 ALA B C 1
ATOM 1410 O O . ALA B 1 52 ? -3.936 -4.73 -4.586 1 98.69 52 ALA B O 1
ATOM 1411 N N . THR B 1 53 ? -3.893 -2.582 -5.094 1 97.94 53 THR B N 1
ATOM 1412 C CA . THR B 1 53 ? -3.135 -2.76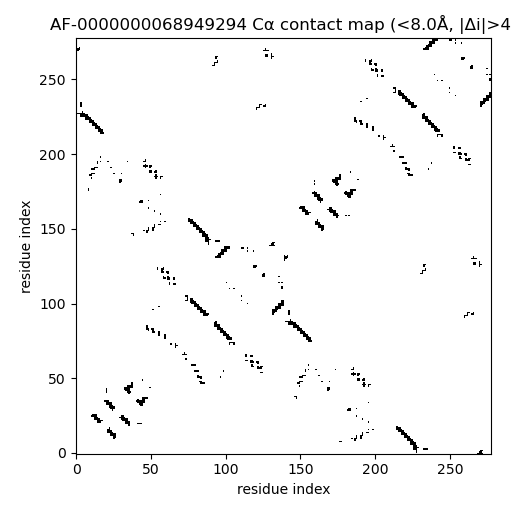8 -6.324 1 97.94 53 THR B CA 1
ATOM 1413 C C . THR B 1 53 ? -1.721 -3.258 -6.02 1 97.94 53 THR B C 1
ATOM 1415 O O . THR B 1 53 ? -1.287 -4.285 -6.543 1 97.94 53 THR B O 1
ATOM 1418 N N . GLY B 1 54 ? -1.028 -2.525 -5.133 1 97.81 54 GLY B N 1
ATOM 1419 C CA . GLY B 1 54 ? 0.337 -2.898 -4.797 1 97.81 54 GLY B CA 1
ATOM 1420 C C . GLY B 1 54 ? 0.445 -4.285 -4.191 1 97.81 54 GLY B C 1
ATOM 1421 O O . GLY B 1 54 ? 1.323 -5.066 -4.566 1 97.81 54 GLY B O 1
ATOM 1422 N N . TRP B 1 55 ? -0.492 -4.582 -3.303 1 98.12 55 TRP B N 1
ATOM 1423 C CA . TRP B 1 55 ? -0.489 -5.879 -2.633 1 98.12 55 TRP B CA 1
ATOM 1424 C C . TRP B 1 55 ? -0.766 -7.004 -3.623 1 98.12 55 TRP B C 1
ATOM 1426 O O . TRP B 1 55 ? -0.074 -8.023 -3.623 1 98.12 55 TRP B O 1
ATOM 1436 N N . SER B 1 56 ? -1.735 -6.789 -4.48 1 97.44 56 SER B N 1
ATOM 1437 C CA . SER B 1 56 ? -2.078 -7.812 -5.465 1 97.44 56 SER B CA 1
ATOM 1438 C C . SER B 1 56 ? -0.908 -8.094 -6.398 1 97.44 56 SER B C 1
ATOM 1440 O O . SER B 1 56 ? -0.618 -9.25 -6.707 1 97.44 56 SER B O 1
ATOM 1442 N N . ALA B 1 57 ? -0.237 -7.059 -6.852 1 95.94 57 ALA B N 1
ATOM 1443 C CA . ALA B 1 57 ? 0.917 -7.227 -7.734 1 95.94 57 ALA B CA 1
ATOM 1444 C C . ALA B 1 57 ? 2.031 -8 -7.035 1 95.94 57 ALA B C 1
ATOM 1446 O O . ALA B 1 57 ? 2.609 -8.922 -7.609 1 95.94 57 ALA B O 1
ATOM 1447 N N . CYS B 1 58 ? 2.311 -7.582 -5.828 1 96.81 58 CYS B N 1
ATOM 1448 C CA . CYS B 1 58 ? 3.324 -8.281 -5.043 1 96.81 58 CYS B CA 1
ATOM 1449 C C . CYS B 1 58 ? 2.938 -9.734 -4.82 1 96.81 58 CYS B C 1
ATOM 1451 O O . CYS B 1 58 ? 3.793 -10.625 -4.863 1 96.81 58 CYS B O 1
ATOM 1453 N N . PHE B 1 59 ? 1.673 -10 -4.539 1 97.56 59 PHE B N 1
ATOM 1454 C CA . PHE B 1 59 ? 1.139 -11.336 -4.293 1 97.56 59 PHE B CA 1
ATOM 1455 C C . PHE B 1 59 ? 1.312 -12.219 -5.52 1 97.56 59 PHE B C 1
ATOM 1457 O O . PHE B 1 59 ? 1.735 -13.375 -5.402 1 97.56 59 PHE B O 1
ATOM 1464 N N . ILE B 1 60 ? 1.007 -11.703 -6.66 1 96.62 60 ILE B N 1
ATOM 1465 C CA . ILE B 1 60 ? 1.178 -12.43 -7.91 1 96.62 60 ILE B CA 1
ATOM 1466 C C . ILE B 1 60 ? 2.654 -12.773 -8.117 1 96.62 60 ILE B C 1
ATOM 1468 O O . ILE B 1 60 ? 2.99 -13.883 -8.523 1 96.62 60 ILE B O 1
ATOM 1472 N N . GLY B 1 61 ? 3.525 -11.797 -7.801 1 95.25 61 GLY B N 1
ATOM 1473 C CA . GLY B 1 61 ? 4.949 -12.094 -7.844 1 95.25 61 GLY B CA 1
ATOM 1474 C C . GLY B 1 61 ? 5.352 -13.227 -6.922 1 95.25 61 GLY B C 1
ATOM 1475 O O . GLY B 1 61 ? 6.148 -14.086 -7.297 1 95.25 61 GLY B O 1
ATOM 1476 N N . ALA B 1 62 ? 4.812 -13.219 -5.719 1 96.38 62 ALA B N 1
ATOM 1477 C CA . ALA B 1 62 ? 5.102 -14.266 -4.746 1 96.38 62 ALA B CA 1
ATOM 1478 C C . ALA B 1 62 ? 4.586 -15.617 -5.227 1 96.38 62 ALA B C 1
ATOM 1480 O O . ALA B 1 62 ? 5.23 -16.641 -5.016 1 96.38 62 ALA B O 1
ATOM 1481 N N . ILE B 1 63 ? 3.404 -15.617 -5.867 1 97.06 63 ILE B N 1
ATOM 1482 C CA . ILE B 1 63 ? 2.898 -16.844 -6.465 1 97.06 63 ILE B CA 1
ATOM 1483 C C . ILE B 1 63 ? 3.877 -17.344 -7.527 1 97.06 63 ILE B C 1
ATOM 1485 O O . ILE B 1 63 ? 4.16 -18.547 -7.605 1 97.06 63 ILE B O 1
ATOM 1489 N N . GLY B 1 64 ? 4.383 -16.422 -8.367 1 95.69 64 GLY B N 1
ATOM 1490 C CA . GLY B 1 64 ? 5.359 -16.797 -9.383 1 95.69 64 GLY B CA 1
ATOM 1491 C C . GLY B 1 64 ? 6.598 -17.453 -8.805 1 95.69 64 GLY B C 1
ATOM 1492 O O . GLY B 1 64 ? 7.066 -18.469 -9.32 1 95.69 64 GLY B O 1
ATOM 1493 N N . LEU B 1 65 ? 7.09 -16.922 -7.746 1 95.69 65 LEU B N 1
ATOM 1494 C CA . LEU B 1 65 ? 8.266 -17.484 -7.094 1 95.69 65 LEU B CA 1
ATOM 1495 C C . LEU B 1 65 ? 7.973 -18.875 -6.535 1 95.69 65 LEU B C 1
ATOM 1497 O O . LEU B 1 65 ? 8.773 -19.797 -6.691 1 95.69 65 LEU B O 1
ATOM 1501 N N . ALA B 1 66 ? 6.879 -19 -5.875 1 97.19 66 ALA B N 1
ATOM 1502 C CA . ALA B 1 66 ? 6.465 -20.297 -5.332 1 97.19 66 ALA B CA 1
ATOM 1503 C C . ALA B 1 66 ? 6.32 -21.328 -6.434 1 97.19 66 ALA B C 1
ATOM 1505 O O . ALA B 1 66 ? 6.758 -22.469 -6.281 1 97.19 66 ALA B O 1
ATOM 1506 N N . ALA B 1 67 ? 5.703 -20.906 -7.52 1 97.62 67 ALA B N 1
ATOM 1507 C CA . ALA B 1 67 ? 5.488 -21.812 -8.648 1 97.62 67 ALA B CA 1
ATOM 1508 C C . ALA B 1 67 ? 6.812 -22.297 -9.227 1 97.62 67 ALA B C 1
ATOM 1510 O O . ALA B 1 67 ? 6.949 -23.469 -9.594 1 97.62 67 ALA B O 1
ATOM 1511 N N . GLY B 1 68 ? 7.742 -21.375 -9.359 1 97.25 68 GLY B N 1
ATOM 1512 C CA . GLY B 1 68 ? 9.07 -21.766 -9.805 1 97.25 68 GLY B CA 1
ATOM 1513 C C . GLY B 1 68 ? 9.703 -22.828 -8.93 1 97.25 68 GLY B C 1
ATOM 1514 O O . GLY B 1 68 ? 10.234 -23.828 -9.438 1 97.25 68 GLY B O 1
ATOM 1515 N N . LYS B 1 69 ? 9.617 -22.688 -7.648 1 96.69 69 LYS B N 1
ATOM 1516 C CA . LYS B 1 69 ? 10.195 -23.641 -6.695 1 96.69 69 LYS B CA 1
ATOM 1517 C C . LYS B 1 69 ? 9.484 -24.984 -6.758 1 96.69 69 LYS B C 1
ATOM 1519 O O . LYS B 1 69 ? 10.109 -26.031 -6.539 1 96.69 69 LYS B O 1
ATOM 1524 N N . MET B 1 70 ? 8.227 -24.938 -7.105 1 96.69 70 MET B N 1
ATOM 1525 C CA . MET B 1 70 ? 7.406 -26.156 -7.129 1 96.69 70 MET B CA 1
ATOM 1526 C C . MET B 1 70 ? 7.363 -26.75 -8.531 1 96.69 70 MET B C 1
ATOM 1528 O O . MET B 1 70 ? 6.711 -27.766 -8.75 1 96.69 70 MET B O 1
ATOM 1532 N N . ASN B 1 71 ? 7.953 -26.031 -9.484 1 97.06 71 ASN B N 1
ATOM 1533 C CA . ASN B 1 71 ? 7.961 -26.469 -10.875 1 97.06 71 ASN B CA 1
ATOM 1534 C C . ASN B 1 71 ? 6.547 -26.562 -11.438 1 97.06 71 ASN B C 1
ATOM 1536 O O . ASN B 1 71 ? 6.188 -27.578 -12.039 1 97.06 71 ASN B O 1
ATOM 1540 N N . VAL B 1 72 ? 5.758 -25.609 -11.148 1 97 72 VAL B N 1
ATOM 1541 C CA . VAL B 1 72 ? 4.395 -25.484 -11.648 1 97 72 VAL B CA 1
ATOM 1542 C C . VAL B 1 72 ? 4.336 -24.391 -12.711 1 97 72 VAL B C 1
ATOM 1544 O O . VAL B 1 72 ? 4.836 -23.281 -12.5 1 97 72 VAL B O 1
ATOM 1547 N N . LYS B 1 73 ? 3.789 -24.734 -13.875 1 95.88 73 LYS B N 1
ATOM 1548 C CA . LYS B 1 73 ? 3.525 -23.719 -14.891 1 95.88 73 LYS B CA 1
ATOM 1549 C C . LYS B 1 73 ? 2.248 -22.953 -14.57 1 95.88 73 LYS B C 1
ATOM 1551 O O . LYS B 1 73 ? 1.185 -23.547 -14.391 1 95.88 73 LYS B O 1
ATOM 1556 N N . LEU B 1 74 ? 2.359 -21.625 -14.586 1 95.31 74 LEU B N 1
ATOM 1557 C CA . LEU B 1 74 ? 1.207 -20.812 -14.234 1 95.31 74 LEU B CA 1
ATOM 1558 C C . LEU B 1 74 ? 0.401 -20.438 -15.477 1 95.31 74 LEU B C 1
ATOM 1560 O O . LEU B 1 74 ? 0.97 -20.219 -16.547 1 95.31 74 LEU B O 1
ATOM 1564 N N . PRO B 1 75 ? -0.863 -20.406 -15.328 1 93.94 75 PRO B N 1
ATOM 1565 C CA . PRO B 1 75 ? -1.692 -19.969 -16.453 1 93.94 75 PRO B CA 1
ATOM 1566 C C . PRO B 1 75 ? -1.542 -18.469 -16.75 1 93.94 75 PRO B C 1
ATOM 1568 O O . PRO B 1 75 ? -1.304 -17.688 -15.836 1 93.94 75 PRO B O 1
ATOM 1571 N N . ALA B 1 76 ? -1.831 -18.078 -17.969 1 90.75 76 ALA B N 1
ATOM 1572 C CA . ALA B 1 76 ? -1.788 -16.688 -18.391 1 90.75 76 ALA B CA 1
ATOM 1573 C C . ALA B 1 76 ? -2.914 -15.883 -17.734 1 90.75 76 ALA B C 1
ATOM 1575 O O . ALA B 1 76 ? -2.822 -14.656 -17.609 1 90.75 76 ALA B O 1
ATOM 1576 N N . GLU B 1 77 ? -3.945 -16.562 -17.25 1 92.69 77 GLU B N 1
ATOM 1577 C CA . GLU B 1 77 ? -5.145 -15.906 -16.75 1 92.69 77 GLU B CA 1
ATOM 1578 C C . GLU B 1 77 ? -5.059 -15.68 -15.234 1 92.69 77 GLU B C 1
ATOM 1580 O O . GLU B 1 77 ? -6.027 -15.242 -14.617 1 92.69 77 GLU B O 1
ATOM 1585 N N . LEU B 1 78 ? -3.938 -15.969 -14.633 1 96.06 78 LEU B N 1
ATOM 1586 C CA . LEU B 1 78 ? -3.76 -15.664 -13.219 1 96.06 78 LEU B CA 1
ATOM 1587 C C . LEU B 1 78 ? -4.141 -14.219 -12.922 1 96.06 78 LEU B C 1
ATOM 1589 O O . LEU B 1 78 ? -3.703 -13.297 -13.617 1 96.06 78 LEU B O 1
ATOM 1593 N N . SER B 1 79 ? -5.027 -14.055 -11.938 1 97.06 79 SER B N 1
ATOM 1594 C CA . SER B 1 79 ? -5.484 -12.711 -11.578 1 97.06 79 SER B CA 1
ATOM 1595 C C . SER B 1 79 ? -5.906 -12.641 -10.117 1 97.06 79 SER B C 1
ATOM 1597 O O . SER B 1 79 ? -6.059 -13.672 -9.453 1 97.06 79 SER B O 1
ATOM 1599 N N . VAL B 1 80 ? -5.98 -11.477 -9.625 1 97.75 80 VAL B N 1
ATOM 1600 C CA . VAL B 1 80 ? -6.445 -11.211 -8.266 1 97.75 80 VAL B CA 1
ATOM 1601 C C . VAL B 1 80 ? -7.52 -10.125 -8.297 1 97.75 80 VAL B C 1
ATOM 1603 O O . VAL B 1 80 ? -7.34 -9.078 -8.93 1 97.75 80 VAL B O 1
ATOM 1606 N N . ASP B 1 81 ? -8.656 -10.367 -7.707 1 98.38 81 ASP B N 1
ATOM 1607 C CA . ASP B 1 81 ? -9.617 -9.344 -7.297 1 98.38 81 ASP B CA 1
ATOM 1608 C C . ASP B 1 81 ? -9.438 -8.984 -5.824 1 98.38 81 ASP B C 1
ATOM 1610 O O . ASP B 1 81 ? -9.711 -9.805 -4.945 1 98.38 81 ASP B O 1
ATOM 1614 N N . ALA B 1 82 ? -9.023 -7.797 -5.586 1 98.62 82 ALA B N 1
ATOM 1615 C CA . ALA B 1 82 ? -8.734 -7.391 -4.211 1 98.62 82 ALA B CA 1
ATOM 1616 C C . ALA B 1 82 ? -9.711 -6.324 -3.736 1 98.62 82 ALA B C 1
ATOM 1618 O O . ALA B 1 82 ? -10.148 -5.48 -4.523 1 98.62 82 ALA B O 1
ATOM 1619 N N . GLU B 1 83 ? -10.062 -6.418 -2.523 1 98.81 83 GLU B N 1
ATOM 1620 C CA . GLU B 1 83 ? -10.867 -5.43 -1.813 1 98.81 83 GLU B CA 1
ATOM 1621 C C . GLU B 1 83 ? -10.18 -4.969 -0.532 1 98.81 83 GLU B C 1
ATOM 1623 O O . GLU B 1 83 ? -9.75 -5.797 0.279 1 98.81 83 GLU B O 1
ATOM 1628 N N . VAL B 1 84 ? -10.047 -3.693 -0.344 1 98.88 84 VAL B N 1
ATOM 1629 C CA . VAL B 1 84 ? -9.523 -3.109 0.886 1 98.88 84 VAL B CA 1
ATOM 1630 C C . VAL B 1 84 ? -10.562 -2.17 1.494 1 98.88 84 VAL B C 1
ATOM 1632 O O . VAL B 1 84 ? -11.016 -1.229 0.84 1 98.88 84 VAL B O 1
ATOM 1635 N N . ASP B 1 85 ? -10.875 -2.414 2.699 1 98.75 85 ASP B N 1
ATOM 1636 C CA . ASP B 1 85 ? -11.836 -1.578 3.418 1 98.75 85 ASP B CA 1
ATOM 1637 C C . ASP B 1 85 ? -11.117 -0.527 4.262 1 98.75 85 ASP B C 1
ATOM 1639 O O . ASP B 1 85 ? -10.102 -0.819 4.895 1 98.75 85 ASP B O 1
ATOM 1643 N N . LEU B 1 86 ? -11.641 0.609 4.211 1 98.69 86 LEU B N 1
ATOM 1644 C CA . LEU B 1 86 ? -11.484 1.595 5.273 1 98.69 86 LEU B CA 1
ATOM 1645 C C . LEU B 1 86 ? -12.68 1.573 6.219 1 98.69 86 LEU B C 1
ATOM 1647 O O . LEU B 1 86 ? -13.828 1.664 5.781 1 98.69 86 LEU B O 1
ATOM 1651 N N . GLY B 1 87 ? -12.375 1.347 7.484 1 98.06 87 GLY B N 1
ATOM 1652 C CA . GLY B 1 87 ? -13.469 1.296 8.445 1 98.06 87 GLY B CA 1
ATOM 1653 C C . GLY B 1 87 ? -13.102 1.903 9.789 1 98.06 87 GLY B C 1
ATOM 1654 O O . GLY B 1 87 ? -12.062 2.539 9.93 1 98.06 87 GLY B O 1
ATOM 1655 N N . MET B 1 88 ? -14.117 1.739 10.727 1 97.81 88 MET B N 1
ATOM 1656 C CA . MET B 1 88 ? -13.93 2.314 12.055 1 97.81 88 MET B CA 1
ATOM 1657 C C . MET B 1 88 ? -14.164 1.268 13.141 1 97.81 88 MET B C 1
ATOM 1659 O O . MET B 1 88 ? -14.992 0.372 12.977 1 97.81 88 MET B O 1
ATOM 1663 N N . ALA B 1 89 ? -13.375 1.362 14.195 1 96.5 89 ALA B N 1
ATOM 1664 C CA . ALA B 1 89 ? -13.609 0.777 15.508 1 96.5 89 ALA B CA 1
ATOM 1665 C C . ALA B 1 89 ? -13.531 1.838 16.609 1 96.5 89 ALA B C 1
ATOM 1667 O O . ALA B 1 89 ? -12.445 2.324 16.922 1 96.5 89 ALA B O 1
ATOM 1668 N N . GLY B 1 90 ? -14.695 2.18 17.203 1 95.62 90 GLY B N 1
ATOM 1669 C CA . GLY B 1 90 ? -14.695 3.402 18 1 95.62 90 GLY B CA 1
ATOM 1670 C C . GLY B 1 90 ? -14.32 4.629 17.188 1 95.62 90 GLY B C 1
ATOM 1671 O O . GLY B 1 90 ? -14.914 4.906 16.156 1 95.62 90 GLY B O 1
ATOM 1672 N N . GLU B 1 91 ? -13.234 5.262 17.578 1 95 91 GLU B N 1
ATOM 1673 C CA . GLU B 1 91 ? -12.812 6.473 16.891 1 95 91 GLU B CA 1
ATOM 1674 C C . GLU B 1 91 ? -11.609 6.203 15.977 1 95 91 GLU B C 1
ATOM 1676 O O . GLU B 1 91 ? -11.086 7.121 15.344 1 95 91 GLU B O 1
ATOM 1681 N N . ALA B 1 92 ? -11.25 4.961 15.945 1 96.69 92 ALA B N 1
ATOM 1682 C CA . ALA B 1 92 ? -10.047 4.625 15.203 1 96.69 92 ALA B CA 1
ATOM 1683 C C . ALA B 1 92 ? -10.383 4.195 13.773 1 96.69 92 ALA B C 1
ATOM 1685 O O . ALA B 1 92 ? -11.328 3.438 13.562 1 96.69 92 ALA B O 1
ATOM 1686 N N . TYR B 1 93 ? -9.68 4.73 12.852 1 97.62 93 TYR B N 1
ATOM 1687 C CA . TYR B 1 93 ? -9.742 4.25 11.469 1 97.62 93 TYR B CA 1
ATOM 1688 C C . TYR B 1 93 ? -8.828 3.049 11.273 1 97.62 93 TYR B C 1
ATOM 1690 O O . TYR B 1 93 ? -7.695 3.037 11.758 1 97.62 93 TYR B O 1
ATOM 1698 N N . LEU B 1 94 ? -9.336 2.025 10.602 1 98.25 94 LEU B N 1
ATOM 1699 C CA . LEU B 1 94 ? -8.609 0.778 10.391 1 98.25 94 LEU B CA 1
ATOM 1700 C C . LEU B 1 94 ? -8.805 0.263 8.969 1 98.25 94 LEU B C 1
ATOM 1702 O O . LEU B 1 94 ? -9.742 0.681 8.281 1 98.25 94 LEU B O 1
ATOM 1706 N N . LEU B 1 95 ? -7.93 -0.631 8.562 1 98.69 95 LEU B N 1
ATOM 1707 C CA . LEU B 1 95 ? -8.047 -1.297 7.266 1 98.69 95 LEU B CA 1
ATOM 1708 C C . LEU B 1 95 ? -8.336 -2.785 7.445 1 98.69 95 LEU B C 1
ATOM 1710 O O . LEU B 1 95 ? -8.023 -3.359 8.492 1 98.69 95 LEU B O 1
ATOM 1714 N N . GLN B 1 96 ? -8.898 -3.393 6.562 1 98.62 96 GLN B N 1
ATOM 1715 C CA . GLN B 1 96 ? -8.977 -4.836 6.371 1 98.62 96 GLN B CA 1
ATOM 1716 C C . GLN B 1 96 ? -9.031 -5.191 4.887 1 98.62 96 GLN B C 1
ATOM 1718 O O . GLN B 1 96 ? -9.312 -4.332 4.047 1 98.62 96 GLN B O 1
ATOM 1723 N N . ALA B 1 97 ? -8.758 -6.457 4.543 1 98.75 97 ALA B N 1
ATOM 1724 C CA . ALA B 1 97 ? -8.594 -6.742 3.119 1 98.75 97 ALA B CA 1
ATOM 1725 C C . ALA B 1 97 ? -9.016 -8.172 2.793 1 98.75 97 ALA B C 1
ATOM 1727 O O . ALA B 1 97 ? -8.969 -9.055 3.656 1 98.75 97 ALA B O 1
ATOM 1728 N N . ARG B 1 98 ? -9.414 -8.344 1.549 1 98.81 98 ARG B N 1
ATOM 1729 C CA . ARG B 1 98 ? -9.68 -9.633 0.92 1 98.81 98 ARG B CA 1
ATOM 1730 C C . ARG B 1 98 ? -8.984 -9.742 -0.431 1 98.81 98 ARG B C 1
ATOM 1732 O O . ARG B 1 98 ? -9.125 -8.852 -1.278 1 98.81 98 ARG B O 1
ATOM 1739 N N . LEU B 1 99 ? -8.25 -10.797 -0.575 1 98.69 99 LEU B N 1
ATOM 1740 C CA . LEU B 1 99 ? -7.664 -11.141 -1.865 1 98.69 99 LEU B CA 1
ATOM 1741 C C . LEU B 1 99 ? -8.32 -12.391 -2.443 1 98.69 99 LEU B C 1
ATOM 1743 O O . LEU B 1 99 ? -8.203 -13.477 -1.875 1 98.69 99 LEU B O 1
ATOM 1747 N N . ASN B 1 100 ? -9.023 -12.188 -3.545 1 98.81 100 ASN B N 1
ATOM 1748 C CA . ASN B 1 100 ? -9.586 -13.305 -4.293 1 98.81 100 ASN B CA 1
ATOM 1749 C C . ASN B 1 100 ? -8.711 -13.688 -5.48 1 98.81 100 ASN B C 1
ATOM 1751 O O . ASN B 1 100 ? -8.664 -12.969 -6.48 1 98.81 100 ASN B O 1
ATOM 1755 N N . VAL B 1 101 ? -8.086 -14.828 -5.395 1 98.44 101 VAL B N 1
ATOM 1756 C CA . VAL B 1 101 ? -7.043 -15.234 -6.332 1 98.44 101 VAL B CA 1
ATOM 1757 C C . VAL B 1 101 ? -7.602 -16.266 -7.309 1 98.44 101 VAL B C 1
ATOM 1759 O O . VAL B 1 101 ? -8.219 -17.25 -6.895 1 98.44 101 VAL B O 1
ATOM 1762 N N . HIS B 1 102 ? -7.391 -15.945 -8.555 1 97.88 102 HIS B N 1
ATOM 1763 C CA . HIS B 1 102 ? -7.828 -16.828 -9.633 1 97.88 102 HIS B CA 1
ATOM 1764 C C . HIS B 1 102 ? -6.637 -17.453 -10.352 1 97.88 102 HIS B C 1
ATOM 1766 O O . HIS B 1 102 ? -5.836 -16.75 -10.969 1 97.88 102 HIS B O 1
ATOM 1772 N N . ILE B 1 103 ? -6.504 -18.781 -10.25 1 97 103 ILE B N 1
ATOM 1773 C CA . ILE B 1 103 ? -5.469 -19.547 -10.938 1 97 103 ILE B CA 1
ATOM 1774 C C . ILE B 1 103 ? -6.105 -20.703 -11.703 1 97 103 ILE B C 1
ATOM 1776 O O . ILE B 1 103 ? -6 -21.859 -11.297 1 97 103 ILE B O 1
ATOM 1780 N N . PRO B 1 104 ? -6.637 -20.484 -12.867 1 95.81 104 PRO B N 1
ATOM 1781 C CA . PRO B 1 104 ? -7.359 -21.531 -13.57 1 95.81 104 PRO B CA 1
ATOM 1782 C C . PRO B 1 104 ? -6.43 -22.609 -14.148 1 95.81 104 PRO B C 1
ATOM 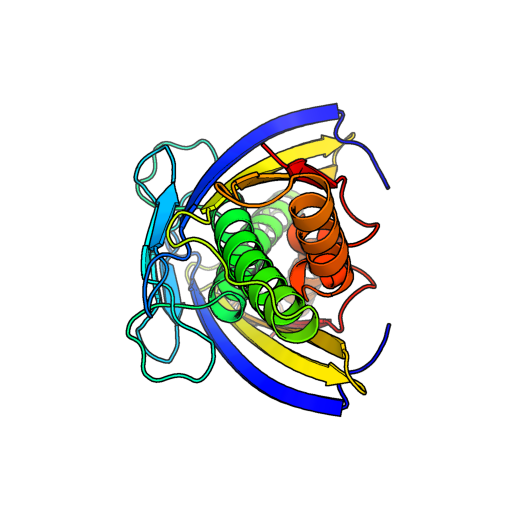1784 O O . PRO B 1 104 ? -5.246 -22.344 -14.375 1 95.81 104 PRO B O 1
ATOM 1787 N N . GLY B 1 105 ? -6.941 -23.781 -14.344 1 95.62 105 GLY B N 1
ATOM 1788 C CA . GLY B 1 105 ? -6.254 -24.812 -15.102 1 95.62 105 GLY B CA 1
ATOM 1789 C C . GLY B 1 105 ? -5.258 -25.594 -14.281 1 95.62 105 GLY B C 1
ATOM 1790 O O . GLY B 1 105 ? -4.516 -26.422 -14.812 1 95.62 105 GLY B O 1
ATOM 1791 N N . ILE B 1 106 ? -5.199 -25.281 -13.016 1 95.19 106 ILE B N 1
ATOM 1792 C CA . ILE B 1 106 ? -4.289 -26.016 -12.141 1 95.19 106 ILE B CA 1
ATOM 1793 C C . ILE B 1 106 ? -5.09 -26.75 -11.062 1 95.19 106 ILE B C 1
ATOM 1795 O O . ILE B 1 106 ? -6.199 -26.344 -10.719 1 95.19 106 ILE B O 1
ATOM 1799 N N . ASP B 1 107 ? -4.469 -27.859 -10.656 1 97.19 107 ASP B N 1
ATOM 1800 C CA . ASP B 1 107 ? -5.082 -28.609 -9.562 1 97.19 107 ASP B CA 1
ATOM 1801 C C . ASP B 1 107 ? -5.367 -27.703 -8.375 1 97.19 107 ASP B C 1
ATOM 1803 O O . ASP B 1 107 ? -4.531 -26.875 -8.008 1 97.19 107 ASP B O 1
ATOM 1807 N N . ARG B 1 108 ? -6.512 -27.891 -7.754 1 97.69 108 ARG B N 1
ATOM 1808 C CA . ARG B 1 108 ? -6.953 -26.984 -6.695 1 97.69 108 ARG B CA 1
ATOM 1809 C C . ARG B 1 108 ? -6.008 -27.047 -5.5 1 97.69 108 ARG B C 1
ATOM 1811 O O . ARG B 1 108 ? -5.723 -26.016 -4.879 1 97.69 108 ARG B O 1
ATOM 1818 N N . GLU B 1 109 ? -5.562 -28.219 -5.109 1 98.19 109 GLU B N 1
ATOM 1819 C CA . GLU B 1 109 ? -4.66 -28.359 -3.971 1 98.19 109 GLU B CA 1
ATOM 1820 C C . GLU B 1 109 ? -3.334 -27.641 -4.227 1 98.19 109 GLU B C 1
ATOM 1822 O O . GLU B 1 109 ? -2.785 -27 -3.33 1 98.19 109 GLU B O 1
ATOM 1827 N N . VAL B 1 110 ? -2.889 -27.828 -5.426 1 98.38 110 VAL B N 1
ATOM 1828 C CA . VAL B 1 110 ? -1.653 -27.172 -5.816 1 98.38 110 VAL B CA 1
ATOM 1829 C C . VAL B 1 110 ? -1.858 -25.656 -5.797 1 98.38 110 VAL B C 1
ATOM 1831 O O . VAL B 1 110 ? -1.028 -24.906 -5.262 1 98.38 110 VAL B O 1
ATOM 1834 N N . ALA B 1 111 ? -2.996 -25.172 -6.363 1 98.5 111 ALA B N 1
ATOM 1835 C CA . ALA B 1 111 ? -3.318 -23.75 -6.379 1 98.5 111 ALA B CA 1
ATOM 1836 C C . ALA B 1 111 ? -3.396 -23.188 -4.961 1 98.5 111 ALA B C 1
ATOM 1838 O O . ALA B 1 111 ? -2.885 -22.109 -4.688 1 98.5 111 ALA B O 1
ATOM 1839 N N . GLN B 1 112 ? -4.016 -23.969 -4.086 1 98.69 112 GLN B N 1
ATOM 1840 C CA . GLN B 1 112 ? -4.125 -23.547 -2.697 1 98.69 112 GLN B CA 1
ATOM 1841 C C . GLN B 1 112 ? -2.754 -23.438 -2.041 1 98.69 112 GLN B C 1
ATOM 1843 O O . GLN B 1 112 ? -2.49 -22.5 -1.288 1 98.69 112 GLN B O 1
ATOM 1848 N N . ALA B 1 113 ? -1.896 -24.391 -2.293 1 98.69 113 ALA B N 1
ATOM 1849 C CA . ALA B 1 113 ? -0.544 -24.359 -1.74 1 98.69 113 ALA B CA 1
ATOM 1850 C C . ALA B 1 113 ? 0.213 -23.125 -2.223 1 98.69 113 ALA B C 1
ATOM 1852 O O . ALA B 1 113 ? 0.958 -22.5 -1.457 1 98.69 113 ALA B O 1
ATOM 1853 N N . LEU B 1 114 ? 0.035 -22.766 -3.514 1 98.5 114 LEU B N 1
ATOM 1854 C CA . LEU B 1 114 ? 0.665 -21.578 -4.066 1 98.5 114 LEU B CA 1
ATOM 1855 C C . LEU B 1 114 ? 0.169 -20.328 -3.357 1 98.5 114 LEU B C 1
ATOM 1857 O O . LEU B 1 114 ? 0.967 -19.469 -2.98 1 98.5 114 LEU B O 1
ATOM 1861 N N . VAL B 1 115 ? -1.135 -20.234 -3.129 1 98.75 115 VAL B N 1
ATOM 1862 C CA . VAL B 1 115 ? -1.731 -19.062 -2.48 1 98.75 115 VAL B CA 1
ATOM 1863 C C . VAL B 1 115 ? -1.231 -18.969 -1.042 1 98.75 115 VAL B C 1
ATOM 1865 O O . VAL B 1 115 ? -0.839 -17.891 -0.591 1 98.75 115 VAL B O 1
ATOM 1868 N N . ASP B 1 116 ? -1.164 -20.109 -0.303 1 98.69 116 ASP B N 1
ATOM 1869 C CA . ASP B 1 116 ? -0.698 -20.125 1.08 1 98.69 116 ASP B CA 1
ATOM 1870 C C . ASP B 1 116 ? 0.77 -19.719 1.169 1 98.69 116 ASP B C 1
ATOM 1872 O O . ASP B 1 116 ? 1.148 -18.938 2.043 1 98.69 116 ASP B O 1
ATOM 1876 N N . THR B 1 117 ? 1.536 -20.25 0.264 1 98.5 117 THR B N 1
ATOM 1877 C CA . THR B 1 117 ? 2.957 -19.922 0.246 1 98.5 117 THR B CA 1
ATOM 1878 C C . THR B 1 117 ? 3.17 -18.438 -0.075 1 98.5 117 THR B C 1
ATOM 1880 O O . THR B 1 117 ? 3.992 -17.781 0.556 1 98.5 117 THR B O 1
ATOM 1883 N N . ALA B 1 118 ? 2.402 -17.953 -1.047 1 97.88 118 ALA B N 1
ATOM 1884 C CA . ALA B 1 118 ? 2.504 -16.531 -1.422 1 97.88 118 ALA B CA 1
ATOM 1885 C C . ALA B 1 118 ? 2.156 -15.633 -0.246 1 97.88 118 ALA B C 1
ATOM 1887 O O . ALA B 1 118 ? 2.84 -14.633 0 1 97.88 118 ALA B O 1
ATOM 1888 N N . HIS B 1 119 ? 1.087 -15.977 0.513 1 98.62 119 HIS B N 1
ATOM 1889 C CA . HIS B 1 119 ? 0.688 -15.164 1.654 1 98.62 119 HIS B CA 1
ATOM 1890 C C . HIS B 1 119 ? 1.771 -15.148 2.727 1 98.62 119 HIS B C 1
ATOM 1892 O O . HIS B 1 119 ? 1.982 -14.125 3.387 1 98.62 119 HIS B O 1
ATOM 1898 N N . ARG B 1 120 ? 2.559 -16.203 2.842 1 97.88 120 ARG B N 1
ATOM 1899 C CA . ARG B 1 120 ? 3.604 -16.312 3.857 1 97.88 120 ARG B CA 1
ATOM 1900 C C . ARG B 1 120 ? 4.863 -15.562 3.428 1 97.88 120 ARG B C 1
ATOM 1902 O O . ARG B 1 120 ? 5.621 -15.078 4.27 1 97.88 120 ARG B O 1
ATOM 1909 N N . THR B 1 121 ? 5.008 -15.406 2.135 1 98.06 121 THR B N 1
ATOM 1910 C CA . THR B 1 121 ? 6.324 -14.969 1.688 1 98.06 121 THR B CA 1
ATOM 1911 C C . THR B 1 121 ? 6.246 -13.586 1.04 1 98.06 121 THR B C 1
ATOM 1913 O O . THR B 1 121 ? 7.27 -12.914 0.872 1 98.06 121 THR B O 1
ATOM 1916 N N . CYS B 1 122 ? 5.09 -13.172 0.607 1 97.69 122 CYS B N 1
ATOM 1917 C CA . CYS B 1 122 ? 4.895 -11.852 0.016 1 97.69 122 CYS B CA 1
ATOM 1918 C C . CYS B 1 122 ? 5.27 -10.75 1.001 1 97.69 122 CYS B C 1
ATOM 1920 O O . CYS B 1 122 ? 4.758 -10.711 2.121 1 97.69 122 CYS B O 1
ATOM 1922 N N . PRO B 1 123 ? 6.102 -9.789 0.581 1 98.19 123 PRO B N 1
ATOM 1923 C CA . PRO B 1 123 ? 6.523 -8.703 1.472 1 98.19 123 PRO B CA 1
ATOM 1924 C C . PRO B 1 123 ? 5.348 -7.883 2 1 98.19 123 PRO B C 1
ATOM 1926 O O . PRO B 1 123 ? 5.367 -7.445 3.154 1 98.19 123 PRO B O 1
ATOM 1929 N N . TYR B 1 124 ? 4.363 -7.625 1.2 1 98.62 124 TYR B N 1
ATOM 1930 C CA . TYR B 1 124 ? 3.178 -6.906 1.655 1 98.62 124 TYR B CA 1
ATOM 1931 C C . TYR B 1 124 ? 2.457 -7.684 2.75 1 98.62 124 TYR B C 1
ATOM 1933 O O . TYR B 1 124 ? 2.084 -7.117 3.779 1 98.62 124 TYR B O 1
ATOM 1941 N N . SER B 1 125 ? 2.264 -8.984 2.455 1 98.62 125 SER B N 1
ATOM 1942 C CA . SER B 1 125 ? 1.595 -9.812 3.455 1 98.62 125 SER B CA 1
ATOM 1943 C C . SER B 1 125 ? 2.354 -9.805 4.777 1 98.62 125 SER B C 1
ATOM 1945 O O . SER B 1 125 ? 1.75 -9.672 5.844 1 98.62 125 SER B O 1
ATOM 1947 N N . LYS B 1 126 ? 3.648 -9.914 4.746 1 98.19 126 LYS B N 1
ATOM 1948 C CA . LYS B 1 126 ? 4.457 -9.852 5.961 1 98.19 126 LYS B CA 1
ATOM 1949 C C . LYS B 1 126 ? 4.309 -8.5 6.652 1 98.19 126 LYS B C 1
ATOM 1951 O O . LYS B 1 126 ? 4.195 -8.438 7.879 1 98.19 126 LYS B O 1
ATOM 1956 N N . ALA B 1 127 ? 4.281 -7.453 5.859 1 98.38 127 ALA B N 1
ATOM 1957 C CA . ALA B 1 127 ? 4.227 -6.094 6.391 1 98.38 127 ALA B CA 1
ATOM 1958 C C . ALA B 1 127 ? 2.906 -5.836 7.109 1 98.38 127 ALA B C 1
ATOM 1960 O O . ALA B 1 127 ? 2.848 -5.039 8.047 1 98.38 127 ALA B O 1
ATOM 1961 N N . LEU B 1 128 ? 1.841 -6.523 6.688 1 98.31 128 LEU B N 1
ATOM 1962 C CA . LEU B 1 128 ? 0.501 -6.25 7.195 1 98.31 128 LEU B CA 1
ATOM 1963 C C . LEU B 1 128 ? 0.098 -7.281 8.25 1 98.31 128 LEU B C 1
ATOM 1965 O O . LEU B 1 128 ? -0.943 -7.141 8.891 1 98.31 128 LEU B O 1
ATOM 1969 N N . HIS B 1 129 ? 0.928 -8.273 8.445 1 97.56 129 HIS B N 1
ATOM 1970 C CA . HIS B 1 129 ? 0.576 -9.453 9.219 1 97.56 129 HIS B CA 1
ATOM 1971 C C . HIS B 1 129 ? 0.257 -9.086 10.664 1 97.56 129 HIS B C 1
ATOM 1973 O O . HIS B 1 129 ? 1.046 -8.406 11.328 1 97.56 129 HIS B O 1
ATOM 1979 N N . GLY B 1 130 ? -0.924 -9.492 11.141 1 97.12 130 GLY B N 1
ATOM 1980 C CA . GLY B 1 130 ? -1.293 -9.352 12.539 1 97.12 130 GLY B CA 1
ATOM 1981 C C . GLY B 1 130 ? -1.875 -7.988 12.859 1 97.12 130 GLY B C 1
ATOM 1982 O O . GLY B 1 130 ? -2.385 -7.773 13.961 1 97.12 130 GLY B O 1
ATOM 1983 N N . ASN B 1 131 ? -1.849 -7.066 11.922 1 97.5 131 ASN B N 1
ATOM 1984 C CA . ASN B 1 131 ? -2.297 -5.707 12.203 1 97.5 131 ASN B CA 1
ATOM 1985 C C . ASN B 1 131 ? -3.676 -5.438 11.609 1 97.5 131 ASN B C 1
ATOM 1987 O O . ASN B 1 131 ? -4.391 -4.547 12.07 1 97.5 131 ASN B O 1
ATOM 1991 N N . ILE B 1 132 ? -3.969 -6.203 10.531 1 97.69 132 ILE B N 1
ATOM 1992 C CA . ILE B 1 132 ? -5.289 -6.047 9.93 1 97.69 132 ILE B CA 1
ATOM 1993 C C . ILE B 1 132 ? -5.883 -7.422 9.625 1 97.69 132 ILE B C 1
ATOM 1995 O O . ILE B 1 132 ? -5.152 -8.406 9.508 1 97.69 132 ILE B O 1
ATOM 1999 N N . HIS B 1 133 ? -7.199 -7.469 9.539 1 98 133 HIS B N 1
ATOM 2000 C CA . HIS B 1 133 ? -7.855 -8.703 9.125 1 98 133 HIS B CA 1
ATOM 2001 C C . HIS B 1 133 ? -7.688 -8.945 7.629 1 98 133 HIS B C 1
ATOM 2003 O O . HIS B 1 133 ? -8 -8.07 6.816 1 98 133 HIS B O 1
ATOM 2009 N N . VAL B 1 134 ? -7.188 -10.133 7.332 1 98.44 134 VAL B N 1
ATOM 2010 C CA . VAL B 1 134 ? -6.914 -10.469 5.938 1 98.44 134 VAL B CA 1
ATOM 2011 C C . VAL B 1 134 ? -7.57 -11.805 5.586 1 98.44 134 VAL B C 1
ATOM 2013 O O . VAL B 1 134 ? -7.48 -12.766 6.355 1 98.44 134 VAL B O 1
ATOM 2016 N N . GLU B 1 135 ? -8.211 -11.82 4.473 1 98.38 135 GLU B N 1
ATOM 2017 C CA . GLU B 1 135 ? -8.68 -13.055 3.861 1 98.38 135 GLU B CA 1
ATOM 2018 C C . GLU B 1 135 ? -8.031 -13.281 2.5 1 98.38 135 GLU B C 1
ATOM 2020 O O . GLU B 1 135 ? -8 -12.375 1.665 1 98.38 135 GLU B O 1
ATOM 2025 N N . THR B 1 136 ? -7.492 -14.461 2.338 1 98.62 136 THR B N 1
ATOM 2026 C CA . THR B 1 136 ? -7.059 -14.914 1.021 1 98.62 136 THR B CA 1
ATOM 2027 C C . THR B 1 136 ? -7.922 -16.078 0.534 1 98.62 136 THR B C 1
ATOM 2029 O O . THR B 1 136 ? -8.039 -17.094 1.216 1 98.62 136 THR B O 1
ATOM 2032 N N . ASN B 1 137 ? -8.477 -15.883 -0.623 1 98.62 137 ASN B N 1
ATOM 2033 C CA . ASN B 1 137 ? -9.391 -16.891 -1.156 1 98.62 137 ASN B CA 1
ATOM 2034 C C . ASN B 1 137 ? -8.953 -17.359 -2.537 1 98.62 137 ASN B C 1
ATOM 2036 O O . ASN B 1 137 ? -8.633 -16.562 -3.41 1 98.62 137 ASN B O 1
ATOM 2040 N N . LEU B 1 138 ? -8.953 -18.656 -2.66 1 98.5 138 LEU B N 1
ATOM 2041 C CA . LEU B 1 138 ? -8.859 -19.234 -3.996 1 98.5 138 LEU B CA 1
ATOM 2042 C C . LEU B 1 138 ? -10.242 -19.359 -4.633 1 98.5 138 LEU B C 1
ATOM 2044 O O . LEU B 1 138 ? -11.148 -19.969 -4.059 1 98.5 138 LEU B O 1
ATOM 2048 N N . VAL B 1 139 ? -10.43 -18.75 -5.789 1 96.81 139 VAL B N 1
ATOM 2049 C CA . VAL B 1 139 ? -11.766 -18.703 -6.379 1 96.81 139 VAL B CA 1
ATOM 2050 C C . VAL B 1 139 ? -11.727 -19.281 -7.789 1 96.81 139 VAL B C 1
ATOM 2052 O O . VAL B 1 139 ? -10.68 -19.266 -8.445 1 96.81 139 VAL B O 1
#

Solvent-accessible surface area (backbone atoms only — not comparable to full-atom values): 14075 Å² total; per-residue (Å²): 110,81,66,72,74,44,81,75,40,71,25,41,31,42,37,34,56,44,74,95,43,26,41,37,35,31,82,84,66,47,39,77,44,49,27,19,64,81,85,56,88,55,77,25,31,35,40,42,39,29,44,29,47,20,41,47,54,43,36,52,50,27,29,51,53,46,24,59,78,68,72,49,86,77,52,66,72,29,31,32,46,24,36,17,34,40,22,26,42,90,90,41,52,40,50,35,38,36,39,37,34,31,59,65,96,52,59,63,69,59,48,49,50,32,53,54,50,11,54,69,53,12,38,57,44,49,29,32,59,74,41,36,55,74,43,81,39,84,99,109,78,67,73,75,44,81,74,38,71,25,43,30,42,36,34,56,43,75,96,43,27,41,37,35,30,82,82,65,46,38,77,44,52,29,18,63,80,85,56,92,54,77,25,31,35,42,41,39,28,44,28,46,18,40,47,54,44,35,52,50,26,30,51,54,46,24,59,77,66,70,47,87,78,52,68,72,28,30,33,44,24,36,18,33,40,22,27,43,90,91,40,52,40,51,34,39,38,40,38,34,33,60,63,97,53,59,65,69,60,49,48,50,32,52,54,51,12,53,69,53,12,39,56,44,48,27,32,59,73,41,36,56,73,43,81,39,84,98

Sequence (278 aa):
MTRIEKVLYTGKVHISAGGRDGEAHSDDGRLNLQLSSPGTKGPGTNPEQLLATGWSACFIGAIGLAAGKMNVKLPAELSVDAEVDLGMAGEAYLLQARLNVHIPGIDREVAQALVDTAHRTCPYSKALHGNIHVETNLVMTRIEKVLYTGKVHISAGGRDGEAHSDDGRLNLQLSSPGTKGPGTNPEQLLATGWSACFIGAIGLAAGKMNVKLPAELSVDAEVDLGMAGEAYLLQARLNVHIPGIDREVAQALVDTAHRTCPYSKALHGNIHVETNLV

Foldseek 3Di:
DDDDDDDDDDWAKDWDPPDQWIWMATPVRPDTWIEHDPPDPDDTHYDFVVLQVVQQVLLVVQLVVVCVVVVHDFDPPWGWDKGKDWDDDVNDTDIAMEIEIETPPDDPVVVVVSNVRSCVPRPSNVVCPPPYHYYYHYD/DDDDPDDDDDWAKDWDPPDQWIWMATPVRPDTWIEHDPPDPDDTHYDFVVLQVVQQVLLVVQLVVVCVVVVHDFDPPWGWDKGKDWDDDVNDTDIAMEIEIETPPDDPVVVVVSNVRSCVPRPSNVVCPPPYHYYYHYD

Organism: Cupriavidus necator (strain ATCC 17699 / DSM 428 / KCTC 22496 / NCIMB 10442 / H16 / Stanier 337) (NCBI:txid381666)

InterPro domains:
  IPR003718 OsmC/Ohr conserved domain [PF02566] (41-136)
  IPR015946 K homology domain-like, alpha/beta [G3DSA:3.30.300.20] (46-138)
  IPR019953 Organic hydroperoxide resistance protein famiy [PTHR33797] (5-138)
  IPR019953 Organic hydroperoxide resistance protein famiy [TIGR03561] (8-137)
  IPR036102 OsmC/Ohr superfamily [SSF82784] (2-138)

pLDDT: mean 95.09, std 8.03, range [45.38, 98.88]